Protein AF-A0A7J4E470-F1 (afdb_monomer_lite)

Foldseek 3Di:
DDADEAEADQFPVVLVVQVCCCPVVVGNYAYEHEPLSQPHAVVLCVVVPLQSFAPVHGHHPVGSPSVNLCLQVPSHQAYDHQADADAVVLSDDPDSVSHDHGFHGPQPRVQSVLQCCVVVNHPPVSVLRRHWVSVCVSVVQPLTSDDDPPHFPWDFDKDSADKDADFLCLDPDPRSDGSRGRPIGGMDGQWTAGRNRTQDHRSDGPDDPPPDDDGDPD

Radius of gyration: 17.9 Å; chains: 1; bounding box: 42×38×46 Å

pLDDT: mean 96.01, std 5.76, range [40.5, 98.81]

Sequence (218 aa):
GSAIHFCHVTTAESLNEILRAKTREGLRLSTEATPHHLFLSEEELRKLGGKALTLPPLRAKALADALWKETVKGGVDIIASDHAPHALEEKRGDSAWEISPGIPGLETTLPLLLTKVNLGEISLGKVVELLARRPSEIFNLKFKGELREGFDGDVTLISLRERHEIDSAKFHSKAKYSPFDGFTCVGKAAKTIVSGKLVMEDGEIIGKKGDGSIIGEL

Secondary structure (DSSP, 8-state):
---EEE-S---HHHHHHHHHHHHHS---EEEEE-HHHHH--HHHHHHHGGGG--SSPP--HHHHHHHHHHHHTT---EE---B----SGGG--SSTTSS---B--TTTHHHHHHHHHHTTSS-HHHHHIIIIIHHHHHTT-TT-SS--TTS---EEEEEEEEEEE--GGG-SSTT---TTTT-EEEEEEEEEEETTEEEEETTEE-SPTT----SS--

Structure (mmCIF, N/CA/C/O backbone):
data_AF-A0A7J4E470-F1
#
_entry.id   AF-A0A7J4E470-F1
#
loop_
_atom_site.group_PDB
_atom_site.id
_atom_site.type_symbol
_atom_site.label_atom_id
_atom_site.label_alt_id
_atom_site.label_comp_id
_atom_site.label_asym_id
_atom_site.label_entity_id
_atom_site.label_seq_id
_atom_site.pdbx_PDB_ins_code
_atom_site.Cartn_x
_atom_site.Cartn_y
_atom_site.Cartn_z
_atom_site.occupancy
_atom_site.B_iso_or_equiv
_atom_site.auth_seq_id
_atom_site.auth_comp_id
_atom_site.auth_asym_id
_atom_site.auth_atom_id
_atom_site.pdbx_PDB_model_num
ATOM 1 N N . GLY A 1 1 ? 5.432 19.844 21.311 1.00 74.50 1 GLY A N 1
ATOM 2 C CA . GLY A 1 1 ? 5.993 19.050 20.201 1.00 74.50 1 GLY A CA 1
ATOM 3 C C . GLY A 1 1 ? 4.869 18.512 19.347 1.00 74.50 1 GLY A C 1
ATOM 4 O O . GLY A 1 1 ? 3.937 17.943 19.907 1.00 74.50 1 GLY A O 1
ATOM 5 N N . SER A 1 2 ? 4.911 18.733 18.036 1.00 87.56 2 SER A N 1
ATOM 6 C CA . SER A 1 2 ? 3.901 18.244 17.082 1.00 87.56 2 SER A CA 1
ATOM 7 C C . SER A 1 2 ? 4.091 16.756 16.781 1.00 87.56 2 SER A C 1
ATOM 9 O O . SER A 1 2 ? 5.188 16.232 16.957 1.00 87.56 2 SER A O 1
ATOM 11 N N . ALA A 1 3 ? 3.022 16.069 16.376 1.00 94.31 3 ALA A N 1
ATOM 12 C CA . ALA A 1 3 ? 3.146 14.732 15.802 1.00 94.31 3 ALA A CA 1
ATOM 13 C C . ALA A 1 3 ? 3.652 14.843 14.356 1.00 94.31 3 ALA A C 1
ATOM 15 O O . ALA A 1 3 ? 3.286 15.790 13.659 1.00 94.31 3 ALA A O 1
ATOM 16 N N . ILE A 1 4 ? 4.493 13.902 13.928 1.00 97.06 4 ILE A N 1
ATOM 17 C CA . ILE A 1 4 ? 5.040 13.847 12.567 1.00 97.06 4 ILE A CA 1
ATOM 18 C C . ILE A 1 4 ? 4.704 12.484 11.966 1.00 97.06 4 ILE A C 1
ATOM 20 O O . ILE A 1 4 ? 4.889 11.444 12.604 1.00 97.06 4 ILE A O 1
ATOM 24 N N . HIS A 1 5 ? 4.215 12.501 10.731 1.00 98.00 5 HIS A N 1
ATOM 25 C CA . HIS A 1 5 ? 4.013 11.314 9.916 1.00 98.00 5 HIS A CA 1
ATOM 26 C C . HIS A 1 5 ? 4.992 11.351 8.741 1.00 98.00 5 HIS A C 1
ATOM 28 O O . HIS A 1 5 ? 5.015 12.325 7.991 1.00 98.00 5 HIS A O 1
ATOM 34 N N . PHE A 1 6 ? 5.826 10.322 8.609 1.00 98.12 6 PHE A N 1
ATOM 35 C CA . PHE A 1 6 ? 6.752 10.178 7.491 1.00 98.12 6 PHE A CA 1
ATOM 36 C C . PHE A 1 6 ? 6.088 9.368 6.383 1.00 98.12 6 PHE A C 1
ATOM 38 O O . PHE A 1 6 ? 5.939 8.150 6.511 1.00 98.12 6 PHE A O 1
ATOM 45 N N . CYS A 1 7 ? 5.717 10.058 5.306 1.00 98.00 7 CYS A N 1
ATOM 46 C CA . CYS A 1 7 ? 5.129 9.437 4.128 1.00 98.00 7 CYS A CA 1
ATOM 47 C C . CYS A 1 7 ? 6.141 8.535 3.404 1.00 98.00 7 CYS A C 1
ATOM 49 O O . CYS A 1 7 ? 7.343 8.829 3.399 1.00 98.00 7 CYS A O 1
ATOM 51 N N . HIS A 1 8 ? 5.634 7.473 2.769 1.00 96.81 8 HIS A N 1
ATOM 52 C CA . HIS A 1 8 ? 6.324 6.630 1.780 1.00 96.81 8 HIS A CA 1
ATOM 53 C C . HIS A 1 8 ? 7.825 6.386 2.066 1.00 96.81 8 HIS A C 1
ATOM 55 O O . HIS A 1 8 ? 8.704 6.699 1.257 1.00 96.81 8 HIS A O 1
ATOM 61 N N . VAL A 1 9 ? 8.135 5.829 3.241 1.00 98.19 9 VAL A N 1
ATOM 62 C CA . VAL A 1 9 ? 9.493 5.415 3.624 1.00 98.19 9 VAL A CA 1
ATOM 63 C C . VAL A 1 9 ? 9.969 4.307 2.681 1.00 98.19 9 VAL A C 1
ATOM 65 O O . VAL A 1 9 ? 9.239 3.358 2.405 1.00 98.19 9 VAL A O 1
ATOM 68 N N . THR A 1 10 ? 11.204 4.426 2.180 1.00 98.00 10 THR A N 1
ATOM 69 C CA . THR A 1 10 ? 11.724 3.550 1.107 1.00 98.00 10 THR A CA 1
ATOM 70 C C . THR A 1 10 ? 12.881 2.651 1.516 1.00 98.00 10 THR A C 1
ATOM 72 O O . THR A 1 10 ? 13.287 1.800 0.730 1.00 98.00 10 THR A O 1
ATOM 75 N N . THR A 1 11 ? 13.429 2.815 2.724 1.00 97.88 11 THR A N 1
ATOM 76 C CA . THR A 1 11 ? 14.571 2.018 3.195 1.00 97.88 11 THR A CA 1
ATOM 77 C C . THR A 1 11 ? 14.424 1.627 4.661 1.00 97.88 11 THR A C 1
ATOM 79 O O . THR A 1 11 ? 13.849 2.370 5.459 1.00 97.88 11 THR A O 1
ATOM 82 N N . ALA A 1 12 ? 14.974 0.471 5.035 1.00 97.12 12 ALA A N 1
ATOM 83 C CA . ALA A 1 12 ? 14.995 0.028 6.428 1.00 97.12 12 ALA A CA 1
ATOM 84 C C . ALA A 1 12 ? 15.865 0.945 7.306 1.00 97.12 12 ALA A C 1
ATOM 86 O O . ALA A 1 12 ? 15.561 1.148 8.474 1.00 97.12 12 ALA A O 1
ATOM 87 N N . GLU A 1 13 ? 16.921 1.542 6.753 1.00 97.25 13 GLU A N 1
ATOM 88 C CA . GLU A 1 13 ? 17.802 2.465 7.471 1.00 97.25 13 GLU A CA 1
ATOM 89 C C . GLU A 1 13 ? 17.055 3.726 7.922 1.00 97.25 13 GLU A C 1
ATOM 91 O O . GLU A 1 13 ? 17.122 4.093 9.093 1.00 97.25 13 GLU A O 1
ATOM 96 N N . SER A 1 14 ? 16.295 4.360 7.019 1.00 97.06 14 SER A N 1
ATOM 97 C CA . SER A 1 14 ? 15.496 5.546 7.365 1.00 97.06 14 SER A CA 1
ATOM 98 C C . SER A 1 14 ? 14.388 5.207 8.360 1.00 97.06 14 SER A C 1
ATOM 100 O O . SER A 1 14 ? 14.187 5.940 9.327 1.00 97.06 14 SER A O 1
ATOM 102 N N .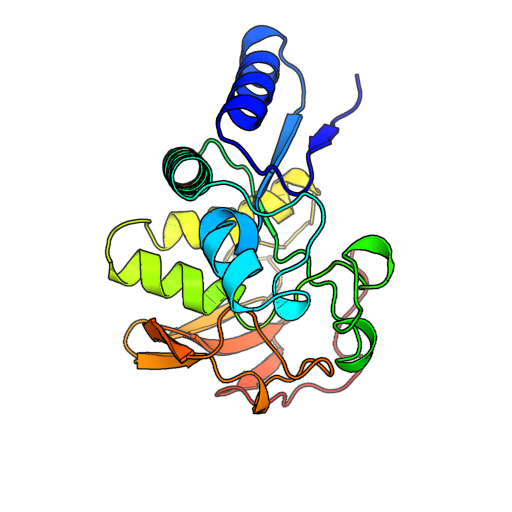 LEU A 1 15 ? 13.732 4.055 8.185 1.00 98.00 15 LEU A N 1
ATOM 103 C CA . LEU A 1 15 ? 12.766 3.533 9.147 1.00 98.00 15 LEU A CA 1
ATOM 104 C C . LEU A 1 15 ? 13.386 3.350 10.542 1.00 98.00 15 LEU A C 1
ATOM 106 O O . LEU A 1 15 ? 12.808 3.786 11.536 1.00 98.00 15 LEU A O 1
ATOM 110 N N . ASN A 1 16 ? 14.572 2.748 10.625 1.00 97.06 16 ASN A N 1
ATOM 111 C CA . ASN A 1 16 ? 15.252 2.480 11.890 1.00 97.06 16 ASN A CA 1
ATOM 112 C C . ASN A 1 16 ? 15.639 3.760 12.636 1.00 97.06 16 ASN A C 1
ATOM 114 O O . ASN A 1 16 ? 15.512 3.803 13.861 1.00 97.06 16 ASN A O 1
ATOM 118 N N . GLU A 1 17 ? 16.050 4.817 11.933 1.00 97.25 17 GLU A N 1
ATOM 119 C CA . GLU A 1 17 ? 16.303 6.114 12.572 1.00 97.25 17 GLU A CA 1
ATOM 120 C C . GLU A 1 17 ? 15.011 6.750 13.105 1.00 97.25 17 GLU A C 1
ATOM 122 O O . GLU A 1 17 ? 14.994 7.253 14.231 1.00 97.25 17 GLU A O 1
ATOM 127 N N . ILE A 1 18 ? 13.897 6.648 12.369 1.00 97.19 18 ILE A N 1
ATOM 128 C CA . ILE A 1 18 ? 12.587 7.121 12.847 1.00 97.19 18 ILE A CA 1
ATOM 129 C C . ILE A 1 18 ? 12.159 6.349 14.103 1.00 97.19 18 ILE A C 1
ATOM 131 O O . ILE A 1 18 ? 11.741 6.952 15.094 1.00 97.19 18 ILE A O 1
ATOM 135 N N . LEU A 1 19 ? 12.296 5.021 14.100 1.00 96.31 19 LEU A N 1
ATOM 136 C CA . LEU A 1 19 ? 11.975 4.173 15.251 1.00 96.31 19 LEU A CA 1
ATOM 137 C C . LEU A 1 19 ? 12.865 4.490 16.456 1.00 96.31 19 LEU A C 1
ATOM 139 O O . LEU A 1 19 ? 12.375 4.607 17.580 1.00 96.31 19 LEU A O 1
ATOM 143 N N . ARG A 1 20 ? 14.165 4.692 16.231 1.00 95.88 20 ARG A N 1
ATOM 144 C CA . ARG A 1 20 ? 15.108 5.095 17.275 1.00 95.88 20 ARG A CA 1
ATOM 145 C C . ARG A 1 20 ? 14.693 6.418 17.914 1.00 95.88 20 ARG A C 1
ATOM 147 O O . ARG A 1 20 ? 14.657 6.486 19.142 1.00 95.88 20 ARG A O 1
ATOM 154 N N . ALA A 1 21 ? 14.370 7.433 17.114 1.00 94.88 21 ALA A N 1
ATOM 155 C CA . ALA A 1 21 ? 13.921 8.732 17.611 1.00 94.88 21 ALA A CA 1
ATOM 156 C C . ALA A 1 21 ? 12.587 8.611 18.376 1.00 94.88 21 ALA A C 1
ATOM 158 O O . ALA A 1 21 ? 12.445 9.138 19.480 1.00 94.88 21 ALA A O 1
ATOM 159 N N .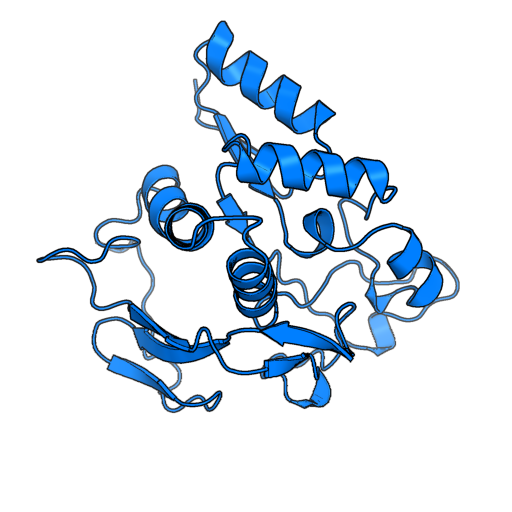 LYS A 1 22 ? 11.635 7.822 17.858 1.00 93.94 22 LYS A N 1
ATOM 160 C CA . LYS A 1 22 ? 10.352 7.519 18.518 1.00 93.94 22 LYS A CA 1
ATOM 161 C C . LYS A 1 22 ? 10.553 6.904 19.907 1.00 93.94 22 LYS A C 1
ATOM 163 O O . LYS A 1 22 ? 9.941 7.354 20.871 1.00 93.94 22 LYS A O 1
ATOM 168 N N . THR A 1 23 ? 11.426 5.902 20.027 1.00 92.62 23 THR A N 1
ATOM 169 C CA . THR A 1 23 ? 11.634 5.167 21.286 1.00 92.62 23 THR A CA 1
ATOM 170 C C . THR A 1 23 ? 12.550 5.894 22.269 1.00 92.62 23 THR A C 1
ATOM 172 O O . THR A 1 23 ? 12.275 5.879 23.465 1.00 92.62 23 THR A O 1
ATOM 175 N N . ARG A 1 24 ? 13.648 6.510 21.810 1.00 91.94 24 ARG A N 1
ATOM 176 C CA . ARG A 1 24 ? 14.657 7.106 22.707 1.00 91.94 24 ARG A CA 1
ATOM 177 C C . ARG A 1 24 ? 14.337 8.533 23.122 1.00 91.94 24 ARG A C 1
ATOM 179 O O . ARG A 1 24 ? 14.659 8.913 24.241 1.00 91.94 24 ARG A O 1
ATOM 186 N N . GLU A 1 25 ? 13.733 9.313 22.234 1.00 89.56 25 GLU A N 1
ATOM 187 C CA . GLU A 1 25 ? 13.448 10.732 22.475 1.00 89.56 25 GLU A CA 1
ATOM 188 C C . GLU A 1 25 ? 11.976 10.965 22.852 1.00 89.56 25 GLU A C 1
ATOM 190 O O . GLU A 1 25 ? 11.582 12.086 23.165 1.00 89.56 25 GLU A O 1
ATOM 195 N N . GLY A 1 26 ? 11.147 9.911 22.835 1.00 88.06 26 GLY A N 1
ATOM 196 C CA . GLY A 1 26 ? 9.719 9.994 23.157 1.00 88.06 26 GLY A CA 1
ATOM 197 C C . GLY A 1 26 ? 8.917 10.817 22.145 1.00 88.06 26 GLY A C 1
ATOM 198 O O . GLY A 1 26 ? 7.853 11.348 22.476 1.00 88.06 26 GLY A O 1
ATOM 199 N N . LEU A 1 27 ? 9.429 10.967 20.919 1.00 91.56 27 LEU A N 1
ATOM 200 C CA . LEU A 1 27 ? 8.779 11.751 19.874 1.00 91.56 27 LEU A CA 1
ATOM 201 C C . LEU A 1 27 ? 7.538 11.032 19.331 1.00 91.56 27 LEU A C 1
ATOM 203 O O . LEU A 1 27 ? 7.517 9.817 19.130 1.00 91.56 27 LEU A O 1
ATOM 207 N N . ARG A 1 28 ? 6.497 11.811 19.025 1.00 94.31 28 ARG A N 1
ATOM 208 C CA . ARG A 1 28 ? 5.251 11.316 18.424 1.00 94.31 28 ARG A CA 1
ATOM 209 C C . ARG A 1 28 ? 5.425 11.138 16.917 1.00 94.31 28 ARG A C 1
ATOM 211 O O . ARG A 1 28 ? 5.026 12.006 16.143 1.00 94.31 28 ARG A O 1
ATOM 218 N N . LEU A 1 29 ? 6.058 10.036 16.525 1.00 97.25 29 LEU A N 1
ATOM 219 C CA . LEU A 1 29 ? 6.364 9.722 15.129 1.00 97.25 29 LEU A CA 1
ATOM 220 C C . LEU A 1 29 ? 5.533 8.538 14.628 1.00 97.25 29 LEU A C 1
ATOM 222 O O . LEU A 1 29 ? 5.328 7.549 15.340 1.00 97.25 29 LEU A O 1
ATOM 226 N N . SER A 1 30 ? 5.095 8.632 13.380 1.00 98.12 30 SER A N 1
ATOM 227 C CA . SER A 1 30 ? 4.497 7.530 12.630 1.00 98.12 30 SER A CA 1
ATOM 228 C C . SER A 1 30 ? 5.057 7.480 11.212 1.00 98.12 30 SER A C 1
ATOM 230 O O . SER A 1 30 ? 5.665 8.445 10.750 1.00 98.12 30 SER A O 1
ATOM 232 N N . THR A 1 31 ? 4.881 6.352 10.540 1.00 98.25 31 THR A N 1
ATOM 233 C CA . THR A 1 31 ? 5.433 6.080 9.210 1.00 98.25 31 THR A CA 1
ATOM 234 C C . THR A 1 31 ? 4.403 5.439 8.288 1.00 98.25 31 THR A C 1
ATOM 236 O O . THR A 1 31 ? 3.421 4.838 8.721 1.00 98.25 31 THR A O 1
ATOM 239 N N . GLU A 1 32 ? 4.641 5.503 6.995 1.00 98.50 32 GLU A N 1
ATOM 240 C CA . GLU A 1 32 ? 3.995 4.598 6.056 1.00 98.50 32 GLU A CA 1
ATOM 241 C C . GLU A 1 32 ? 5.008 4.111 5.023 1.00 98.50 32 GLU A C 1
ATOM 243 O O . GLU A 1 32 ? 6.020 4.763 4.764 1.00 98.50 32 GLU A O 1
ATOM 248 N N . ALA A 1 33 ? 4.731 2.956 4.433 1.00 98.69 33 ALA A N 1
ATOM 249 C CA . ALA A 1 33 ? 5.412 2.463 3.243 1.00 98.69 33 ALA A CA 1
ATOM 250 C C . ALA A 1 33 ? 4.370 2.155 2.164 1.00 98.69 33 ALA A C 1
ATOM 252 O O . ALA A 1 33 ? 3.182 2.007 2.456 1.00 98.69 33 ALA A O 1
ATOM 253 N N . THR A 1 34 ? 4.808 2.035 0.914 1.00 98.81 34 THR A N 1
ATOM 254 C CA . THR A 1 34 ? 3.904 1.763 -0.209 1.00 98.81 34 THR A CA 1
ATOM 255 C C . THR A 1 34 ? 4.145 0.372 -0.788 1.00 98.81 34 THR A C 1
ATOM 257 O O . THR A 1 34 ? 5.275 -0.127 -0.743 1.00 98.81 34 THR A O 1
ATOM 260 N N . PRO A 1 35 ? 3.133 -0.276 -1.394 1.00 98.56 35 PRO A N 1
ATOM 261 C CA . PRO A 1 35 ? 3.331 -1.566 -2.048 1.00 98.56 35 PRO A CA 1
ATOM 262 C C . PRO A 1 35 ? 4.422 -1.528 -3.123 1.00 98.56 35 PRO A C 1
ATOM 264 O O . PRO A 1 35 ? 5.207 -2.460 -3.238 1.00 98.56 35 PRO A O 1
ATOM 267 N N . HIS A 1 36 ? 4.549 -0.442 -3.886 1.00 98.62 36 HIS A N 1
ATOM 268 C CA . HIS A 1 36 ? 5.606 -0.361 -4.892 1.00 98.62 36 HIS A CA 1
ATOM 269 C C . HIS A 1 36 ? 7.015 -0.316 -4.273 1.00 98.62 36 HIS A C 1
ATOM 271 O O . HIS A 1 36 ? 7.914 -0.930 -4.833 1.00 98.62 36 HIS A O 1
ATOM 277 N N . HIS A 1 37 ? 7.216 0.281 -3.093 1.00 98.69 37 HIS A N 1
ATOM 278 C CA . HIS A 1 37 ? 8.511 0.223 -2.394 1.00 98.69 37 HIS A CA 1
ATOM 279 C C . HIS A 1 37 ? 8.775 -1.106 -1.673 1.00 98.69 37 HIS A C 1
ATOM 281 O O . HIS A 1 37 ? 9.928 -1.438 -1.406 1.00 98.69 37 HIS A O 1
ATOM 287 N N . LEU A 1 38 ? 7.723 -1.859 -1.345 1.00 98.62 38 LEU A N 1
ATOM 288 C CA . LEU A 1 38 ? 7.824 -3.145 -0.648 1.00 98.62 38 LEU A CA 1
ATOM 289 C C . LEU A 1 38 ? 7.972 -4.341 -1.603 1.00 98.62 38 LEU A C 1
ATOM 291 O O . LEU A 1 38 ? 8.534 -5.361 -1.214 1.00 98.62 38 LEU A O 1
ATOM 295 N N . PHE A 1 39 ? 7.448 -4.238 -2.828 1.00 98.44 39 PHE A N 1
ATOM 296 C CA . PHE A 1 39 ? 7.350 -5.362 -3.768 1.00 98.44 39 PHE A CA 1
ATOM 297 C C . PHE A 1 39 ? 8.153 -5.169 -5.060 1.00 98.44 39 PHE A C 1
ATOM 299 O O . PHE A 1 39 ? 8.473 -6.165 -5.707 1.00 98.44 39 PHE A O 1
ATOM 306 N N . LEU A 1 40 ? 8.464 -3.929 -5.451 1.00 98.50 40 LEU A N 1
ATOM 307 C CA . LEU A 1 40 ? 9.237 -3.632 -6.660 1.00 98.50 40 LEU A CA 1
ATOM 308 C C . LEU A 1 40 ? 10.638 -3.143 -6.304 1.00 98.50 40 LEU A C 1
ATOM 310 O O . LEU A 1 40 ? 10.922 -2.728 -5.180 1.00 98.50 40 LEU A O 1
ATOM 314 N N . SER A 1 41 ? 11.516 -3.164 -7.299 1.00 98.50 41 SER A N 1
ATOM 315 C CA . SER A 1 41 ? 12.883 -2.683 -7.179 1.00 98.50 41 SER A CA 1
ATOM 316 C C . SER A 1 41 ? 13.309 -1.875 -8.404 1.00 98.50 41 SER A C 1
ATOM 318 O O . SER A 1 41 ? 12.579 -1.737 -9.387 1.00 98.50 41 SER A O 1
ATOM 320 N N . GLU A 1 42 ? 14.538 -1.369 -8.383 1.00 97.94 42 GLU A N 1
ATOM 321 C CA . GLU A 1 42 ? 15.174 -0.764 -9.558 1.00 97.94 42 GLU A CA 1
ATOM 322 C C . GLU A 1 42 ? 15.200 -1.690 -10.787 1.00 97.94 42 GLU A C 1
ATOM 324 O O . GLU A 1 42 ? 15.347 -1.212 -11.911 1.00 97.94 42 GLU A O 1
ATOM 329 N N . GLU A 1 43 ? 15.071 -3.010 -10.615 1.00 98.06 43 GLU A N 1
ATOM 330 C CA . GLU A 1 43 ? 14.933 -3.919 -11.753 1.00 98.06 43 GLU A CA 1
ATOM 331 C C . GLU A 1 43 ? 13.671 -3.633 -12.562 1.00 98.06 43 GLU A C 1
ATOM 333 O O . GLU A 1 43 ? 13.728 -3.599 -13.790 1.00 98.06 43 GLU A O 1
ATOM 338 N N . GLU A 1 44 ? 12.547 -3.386 -11.895 1.00 97.94 44 GLU A N 1
ATOM 339 C CA . GLU A 1 44 ? 11.276 -3.085 -12.549 1.00 97.94 44 GLU A CA 1
ATOM 340 C C . GLU A 1 44 ? 11.323 -1.698 -13.184 1.00 97.94 44 GLU A C 1
ATOM 342 O O . GLU A 1 44 ? 10.833 -1.527 -14.297 1.00 97.94 44 GLU A O 1
ATOM 347 N N . LEU A 1 45 ? 12.015 -0.741 -12.556 1.00 96.81 45 LEU A N 1
ATOM 348 C CA . LEU A 1 45 ? 12.316 0.549 -13.180 1.00 96.81 45 LEU A CA 1
ATOM 349 C C . LEU A 1 45 ? 13.109 0.381 -14.485 1.00 96.81 45 LEU A C 1
ATOM 351 O O . LEU A 1 45 ? 12.753 0.980 -15.497 1.00 96.81 45 LEU A O 1
ATOM 355 N N . ARG A 1 46 ? 14.144 -0.471 -14.500 1.00 96.75 46 ARG A N 1
ATOM 356 C CA . ARG A 1 46 ? 14.933 -0.753 -15.714 1.00 96.75 46 ARG A CA 1
ATOM 357 C C . ARG A 1 46 ? 14.120 -1.462 -16.798 1.00 96.75 46 ARG A C 1
ATOM 359 O O . ARG A 1 46 ? 14.298 -1.162 -17.973 1.00 96.75 46 ARG A O 1
ATOM 366 N N . LYS A 1 47 ? 13.250 -2.403 -16.418 1.00 96.88 47 LYS A N 1
ATOM 367 C CA . LYS A 1 47 ? 12.437 -3.200 -17.356 1.00 96.88 47 LYS A CA 1
ATOM 368 C C . LYS A 1 47 ? 11.268 -2.402 -17.939 1.00 96.88 47 LYS A C 1
ATOM 370 O O . LYS A 1 47 ? 10.956 -2.553 -19.115 1.00 96.88 47 LYS A O 1
ATOM 375 N N . LEU A 1 48 ? 10.598 -1.594 -17.117 1.00 96.56 48 LEU A N 1
ATOM 376 C CA . LEU A 1 48 ? 9.310 -0.968 -17.446 1.00 96.56 48 LEU A CA 1
ATOM 377 C C . LEU A 1 48 ? 9.412 0.541 -17.706 1.00 96.56 48 LEU A C 1
ATOM 379 O O . LEU A 1 48 ? 8.430 1.156 -18.134 1.00 96.56 48 LEU A O 1
ATOM 383 N N . GLY A 1 49 ? 10.577 1.142 -17.451 1.00 96.25 49 GLY A N 1
ATOM 384 C CA . GLY A 1 49 ? 10.830 2.563 -17.656 1.00 96.25 49 GLY A CA 1
ATOM 385 C C . GLY A 1 49 ? 9.850 3.428 -16.871 1.00 96.25 49 GLY A C 1
ATOM 386 O O . GLY A 1 49 ? 9.593 3.197 -15.686 1.00 96.25 49 GLY A O 1
ATOM 387 N N . GLY A 1 50 ? 9.255 4.412 -17.549 1.00 96.88 50 GLY A N 1
ATOM 388 C CA . GLY A 1 50 ? 8.372 5.386 -16.916 1.00 96.88 50 GLY A CA 1
ATOM 389 C C . GLY A 1 50 ? 7.227 4.765 -16.119 1.00 96.88 50 GLY A C 1
ATOM 390 O O . GLY A 1 50 ? 6.912 5.273 -15.048 1.00 96.88 50 GLY A O 1
ATOM 391 N N . LYS A 1 51 ? 6.667 3.619 -16.534 1.00 97.06 51 LYS A N 1
ATOM 392 C CA . LYS A 1 51 ? 5.569 2.939 -15.811 1.00 97.06 51 LYS A CA 1
ATOM 393 C C . LYS A 1 51 ? 5.903 2.560 -14.360 1.00 97.06 51 LYS A C 1
ATOM 395 O O . LYS A 1 51 ? 4.981 2.403 -13.565 1.00 97.06 51 LYS A O 1
ATOM 400 N N . ALA A 1 52 ? 7.184 2.426 -14.023 1.00 97.75 52 ALA A N 1
ATOM 401 C CA . ALA A 1 52 ? 7.672 2.157 -12.670 1.00 97.75 52 ALA A CA 1
ATOM 402 C C . ALA A 1 52 ? 8.404 3.363 -12.039 1.00 97.75 52 ALA A C 1
ATOM 404 O O . ALA A 1 52 ? 8.882 3.270 -10.910 1.00 97.75 52 ALA A O 1
ATOM 405 N N . LEU A 1 53 ? 8.488 4.502 -12.740 1.00 97.94 53 LEU A N 1
ATOM 406 C CA . LEU A 1 53 ? 9.063 5.737 -12.209 1.00 97.94 53 LEU A CA 1
ATOM 407 C C . LEU A 1 53 ? 8.127 6.348 -11.160 1.00 97.94 53 LEU A C 1
ATOM 409 O O . LEU A 1 53 ? 6.977 6.681 -11.464 1.00 97.94 53 LEU A O 1
ATOM 413 N N . THR A 1 54 ? 8.645 6.525 -9.947 1.00 97.81 54 THR A N 1
ATOM 414 C CA . THR A 1 54 ? 7.950 7.105 -8.791 1.00 97.81 54 THR A CA 1
ATOM 415 C C . THR A 1 54 ? 8.926 7.892 -7.911 1.00 97.81 54 THR A C 1
ATOM 417 O O . THR A 1 54 ? 10.144 7.741 -8.052 1.00 97.81 54 THR A O 1
ATOM 420 N N . LEU A 1 55 ? 8.395 8.759 -7.047 1.00 96.56 55 LEU A N 1
ATOM 421 C CA . LEU A 1 55 ? 9.151 9.538 -6.068 1.00 96.56 55 LEU A CA 1
ATOM 422 C C . LEU A 1 55 ? 8.536 9.337 -4.671 1.00 96.56 55 LEU A C 1
ATOM 424 O O . LEU A 1 55 ? 7.357 9.629 -4.514 1.00 96.56 55 LEU A O 1
ATOM 428 N N . PRO A 1 56 ? 9.312 8.904 -3.657 1.00 97.44 56 PRO A N 1
ATOM 429 C CA . PRO A 1 56 ? 10.743 8.590 -3.720 1.00 97.44 56 PRO A CA 1
ATOM 430 C C . PRO A 1 56 ? 11.037 7.376 -4.630 1.00 97.44 56 PRO A C 1
ATOM 432 O O . PRO A 1 56 ? 10.116 6.658 -4.990 1.00 97.44 56 PRO A O 1
ATOM 435 N N . PRO A 1 57 ? 12.282 7.169 -5.096 1.00 97.50 57 PRO A N 1
ATOM 436 C CA . PRO A 1 57 ? 12.551 6.170 -6.127 1.00 97.50 57 PRO A CA 1
ATOM 437 C C . PRO A 1 57 ? 12.525 4.739 -5.582 1.00 97.50 57 PRO A C 1
ATOM 439 O O . PRO A 1 57 ? 12.899 4.487 -4.430 1.00 97.50 57 PRO A O 1
ATOM 442 N N . LEU A 1 58 ? 12.193 3.790 -6.466 1.00 98.44 58 LEU A N 1
ATOM 443 C CA . LEU A 1 58 ? 12.419 2.366 -6.220 1.00 98.44 58 LEU A CA 1
ATOM 444 C C . LEU A 1 58 ? 13.897 2.122 -5.897 1.00 98.44 58 LEU A C 1
ATOM 446 O O . LEU A 1 58 ? 14.786 2.747 -6.476 1.00 98.44 58 LEU A O 1
ATOM 450 N N . ARG A 1 59 ? 14.148 1.218 -4.952 1.00 98.31 59 ARG A N 1
ATOM 451 C CA . ARG A 1 59 ? 15.488 0.913 -4.441 1.00 98.31 59 ARG A CA 1
ATOM 452 C C . ARG A 1 59 ? 15.993 -0.419 -4.975 1.00 98.31 59 ARG A C 1
ATOM 454 O O . ARG A 1 59 ? 15.232 -1.215 -5.528 1.00 98.31 59 ARG A O 1
ATOM 461 N N . ALA A 1 60 ? 17.280 -0.689 -4.785 1.00 98.50 60 ALA A N 1
ATOM 462 C CA . ALA A 1 60 ? 17.835 -2.020 -4.991 1.00 98.50 60 ALA A CA 1
ATOM 463 C C . ALA A 1 60 ? 17.008 -3.080 -4.241 1.00 98.50 60 ALA A C 1
ATOM 465 O O . ALA A 1 60 ? 16.572 -2.857 -3.109 1.00 98.50 60 ALA A O 1
ATOM 466 N N . LYS A 1 61 ? 16.835 -4.259 -4.848 1.00 98.38 61 LYS A N 1
ATOM 467 C CA . LYS A 1 61 ? 15.986 -5.333 -4.312 1.00 98.38 61 LYS A CA 1
ATOM 468 C C . LYS A 1 61 ? 16.294 -5.691 -2.852 1.00 98.38 61 LYS A C 1
ATOM 470 O O . LYS A 1 61 ? 15.374 -5.878 -2.065 1.00 98.38 61 LYS A O 1
ATOM 475 N N . ALA A 1 62 ? 17.570 -5.715 -2.467 1.00 98.44 62 ALA A N 1
ATOM 476 C CA . ALA A 1 62 ? 17.972 -6.006 -1.090 1.00 98.44 62 ALA A CA 1
ATOM 477 C C . ALA A 1 62 ? 17.408 -4.999 -0.067 1.00 98.44 62 ALA A C 1
ATOM 479 O O . ALA A 1 62 ? 17.080 -5.387 1.053 1.00 98.44 62 ALA A O 1
ATOM 480 N N . LEU A 1 63 ? 17.266 -3.725 -0.451 1.00 98.31 63 LEU A N 1
ATOM 481 C CA . LEU A 1 63 ? 16.699 -2.678 0.403 1.00 98.31 63 LEU A CA 1
ATOM 482 C C . LEU A 1 63 ? 15.173 -2.786 0.494 1.00 98.31 63 LEU A C 1
ATOM 484 O O . LEU A 1 63 ? 14.630 -2.644 1.588 1.00 98.31 63 LEU A O 1
ATOM 488 N N . ALA A 1 64 ? 14.493 -3.097 -0.615 1.00 98.25 64 ALA A N 1
ATOM 489 C CA . ALA A 1 64 ? 13.056 -3.384 -0.610 1.00 98.25 64 ALA A CA 1
ATOM 490 C C . ALA A 1 64 ? 12.737 -4.609 0.271 1.00 98.25 64 ALA A C 1
ATOM 492 O O . ALA A 1 64 ? 11.872 -4.546 1.145 1.00 98.25 64 ALA A O 1
ATOM 493 N N . ASP A 1 65 ? 13.516 -5.689 0.135 1.00 98.56 65 ASP A N 1
ATOM 494 C CA . ASP A 1 65 ? 13.383 -6.897 0.957 1.00 98.56 65 ASP A CA 1
ATOM 495 C C . ASP A 1 65 ? 13.651 -6.610 2.449 1.00 98.56 65 ASP A C 1
ATOM 497 O O . ASP A 1 65 ? 12.997 -7.182 3.326 1.00 98.56 65 ASP A O 1
ATOM 501 N N . ALA A 1 66 ? 14.606 -5.726 2.766 1.00 98.62 66 ALA A N 1
ATOM 502 C CA . ALA A 1 66 ? 14.868 -5.292 4.139 1.00 98.62 66 ALA A CA 1
ATOM 503 C C . ALA A 1 66 ? 13.701 -4.471 4.709 1.00 98.62 66 ALA A C 1
ATOM 505 O O . ALA A 1 66 ? 13.260 -4.735 5.829 1.00 98.62 66 ALA A O 1
ATOM 506 N N . LEU A 1 67 ? 13.155 -3.529 3.933 1.00 98.69 67 LEU A N 1
ATOM 507 C CA . LEU A 1 67 ? 11.987 -2.744 4.329 1.00 98.69 67 LEU A CA 1
ATOM 508 C C . LEU A 1 67 ? 10.759 -3.639 4.556 1.00 98.69 67 LEU A C 1
ATOM 510 O O . LEU A 1 67 ? 10.053 -3.468 5.550 1.00 98.69 67 LEU A O 1
ATOM 514 N N . TRP A 1 68 ? 10.529 -4.635 3.693 1.00 98.75 68 TRP A N 1
ATOM 515 C CA . TRP A 1 68 ? 9.464 -5.625 3.877 1.00 98.75 68 TRP A CA 1
ATOM 516 C C . TRP A 1 68 ? 9.619 -6.397 5.190 1.00 98.75 68 TRP A C 1
ATOM 518 O O . TRP A 1 68 ? 8.666 -6.500 5.964 1.00 98.75 68 TRP A O 1
ATOM 528 N N . LYS A 1 69 ? 10.831 -6.872 5.504 1.00 98.56 69 LYS A N 1
ATOM 529 C CA . LYS A 1 69 ? 11.106 -7.565 6.774 1.00 98.56 69 LYS A CA 1
ATOM 530 C C . LYS A 1 69 ? 10.792 -6.689 7.986 1.00 98.56 69 LYS A C 1
ATOM 532 O O . LYS A 1 69 ? 10.151 -7.165 8.921 1.00 98.56 69 LYS A O 1
ATOM 537 N N . GLU A 1 70 ? 11.209 -5.425 7.979 1.00 98.38 70 GLU A N 1
ATOM 538 C CA . GLU A 1 70 ? 10.906 -4.500 9.078 1.00 98.38 70 GLU A CA 1
ATOM 539 C C . GLU A 1 70 ? 9.412 -4.144 9.148 1.00 98.38 70 GLU A C 1
ATOM 541 O O . GLU A 1 70 ? 8.855 -4.015 10.238 1.00 98.38 70 GLU A O 1
ATOM 546 N N . THR A 1 71 ? 8.719 -4.091 8.009 1.00 98.50 71 THR A N 1
ATOM 547 C CA . THR A 1 71 ? 7.256 -3.924 7.953 1.00 98.50 71 THR A CA 1
ATOM 548 C C . THR A 1 71 ? 6.545 -5.082 8.656 1.00 98.50 71 THR A C 1
ATOM 550 O O . THR A 1 71 ? 5.711 -4.857 9.536 1.00 98.50 71 THR A O 1
ATOM 553 N N . VAL A 1 72 ? 6.915 -6.327 8.334 1.00 98.31 72 VAL A N 1
ATOM 554 C CA . VAL A 1 72 ? 6.340 -7.536 8.951 1.00 98.31 72 VAL A CA 1
ATOM 555 C C . VAL A 1 72 ? 6.607 -7.577 10.459 1.00 98.31 72 VAL A C 1
ATOM 557 O O . VAL A 1 72 ? 5.715 -7.935 11.228 1.00 98.31 72 VAL A O 1
ATOM 560 N N . LYS A 1 73 ? 7.791 -7.136 10.906 1.00 97.50 73 LYS A N 1
ATOM 561 C CA . LYS A 1 73 ? 8.140 -7.005 12.335 1.00 97.50 73 LYS A CA 1
ATOM 562 C C . LYS A 1 73 ? 7.382 -5.889 13.064 1.00 97.50 73 LYS A C 1
ATOM 564 O O . LYS A 1 73 ? 7.457 -5.803 14.286 1.00 97.50 73 LYS A O 1
ATOM 569 N N . GLY A 1 74 ? 6.646 -5.047 12.339 1.00 96.69 74 GLY A N 1
ATOM 570 C CA . GLY A 1 74 ? 5.865 -3.947 12.894 1.00 96.69 74 GLY A CA 1
ATOM 571 C C . GLY A 1 74 ? 6.613 -2.626 13.031 1.00 96.69 74 GLY A C 1
ATOM 572 O O . GLY A 1 74 ? 6.148 -1.759 13.765 1.00 96.69 74 GLY A O 1
ATOM 573 N N . GLY A 1 75 ? 7.732 -2.460 12.322 1.00 96.94 75 GLY A N 1
ATOM 574 C CA . GLY A 1 75 ? 8.423 -1.178 12.215 1.00 96.94 75 GLY A CA 1
ATOM 575 C C . GLY A 1 75 ? 7.621 -0.145 11.422 1.00 96.94 75 GLY A C 1
ATOM 576 O O . GLY A 1 75 ? 7.571 1.017 11.813 1.00 96.94 75 GLY A O 1
ATOM 577 N N . VAL A 1 76 ? 6.949 -0.570 10.346 1.00 98.50 76 VAL A N 1
ATOM 578 C CA . VAL A 1 76 ? 6.069 0.303 9.557 1.00 98.50 76 VAL A CA 1
ATOM 579 C C . VAL A 1 76 ? 4.693 0.400 10.199 1.00 98.50 76 VAL A C 1
ATOM 581 O O . VAL A 1 76 ? 4.077 -0.592 10.597 1.00 98.50 76 VAL A O 1
ATOM 584 N N . ASP A 1 77 ? 4.222 1.636 10.280 1.00 98.56 77 ASP A N 1
ATOM 585 C CA . ASP A 1 77 ? 2.999 2.007 10.958 1.00 98.56 77 ASP A CA 1
ATOM 586 C C . ASP A 1 77 ? 1.747 1.828 10.054 1.00 98.56 77 ASP A C 1
ATOM 588 O O . ASP A 1 77 ? 0.706 1.422 10.579 1.00 98.56 77 ASP A O 1
ATOM 592 N N . ILE A 1 78 ? 1.845 2.111 8.745 1.00 98.81 78 ILE A N 1
ATOM 593 C CA . ILE A 1 78 ? 0.760 2.089 7.737 1.00 98.81 78 ILE A CA 1
ATOM 594 C C . ILE A 1 78 ? 1.280 1.553 6.387 1.00 98.81 78 ILE A C 1
ATOM 596 O O . ILE A 1 78 ? 2.422 1.820 6.014 1.00 98.81 78 ILE A O 1
ATOM 600 N N . ILE A 1 79 ? 0.439 0.848 5.619 1.00 98.81 79 ILE A N 1
ATOM 601 C CA . ILE A 1 79 ? 0.665 0.668 4.172 1.00 98.81 79 ILE A CA 1
ATOM 602 C C . ILE A 1 79 ? -0.316 1.546 3.393 1.00 98.81 79 ILE A C 1
ATOM 604 O O . ILE A 1 79 ? -1.525 1.338 3.466 1.00 98.81 79 ILE A O 1
ATOM 608 N N . ALA A 1 80 ? 0.209 2.499 2.623 1.00 98.38 80 ALA A N 1
ATOM 609 C CA . ALA A 1 80 ? -0.573 3.414 1.794 1.00 98.38 80 ALA A CA 1
ATOM 610 C C . ALA A 1 80 ? -0.277 3.188 0.308 1.00 98.38 80 ALA A C 1
ATOM 612 O O . ALA A 1 80 ? 0.849 2.883 -0.078 1.00 98.38 80 ALA A O 1
ATOM 613 N N . SER A 1 81 ? -1.290 3.322 -0.550 1.00 98.25 81 SER A N 1
ATOM 614 C CA . SER A 1 81 ? -1.116 3.044 -1.984 1.00 98.25 81 SER A CA 1
ATOM 615 C C . SER A 1 81 ? -0.238 4.072 -2.701 1.00 98.25 81 SER A C 1
ATOM 617 O O . SER A 1 81 ? 0.383 3.715 -3.704 1.00 98.25 81 SER A O 1
ATOM 619 N N . ASP A 1 82 ? -0.229 5.316 -2.201 1.00 97.94 82 ASP A N 1
ATOM 620 C CA . ASP A 1 82 ? 0.334 6.490 -2.878 1.00 97.94 82 ASP A CA 1
ATOM 621 C C . ASP A 1 82 ? -0.084 6.525 -4.362 1.00 97.94 82 ASP A C 1
ATOM 623 O O . ASP A 1 82 ? 0.715 6.576 -5.297 1.00 97.94 82 ASP A O 1
ATOM 627 N N . HIS A 1 83 ? -1.392 6.349 -4.581 1.00 98.00 83 HIS A N 1
ATOM 628 C CA . HIS A 1 83 ? -1.974 6.272 -5.912 1.00 98.00 83 HIS A CA 1
ATOM 629 C C . HIS A 1 83 ? -1.841 7.612 -6.641 1.00 98.00 83 HIS A C 1
ATOM 631 O O . HIS A 1 83 ? -2.639 8.524 -6.433 1.00 98.00 83 HIS A O 1
ATOM 637 N N . ALA A 1 84 ? -0.872 7.678 -7.550 1.00 97.25 84 ALA A N 1
ATOM 638 C CA . ALA A 1 84 ? -0.577 8.842 -8.379 1.00 97.25 84 ALA A CA 1
ATOM 639 C C . ALA A 1 84 ? -0.620 8.453 -9.872 1.00 97.25 84 ALA A C 1
ATOM 641 O O . ALA A 1 84 ? 0.425 8.232 -10.492 1.00 97.25 84 ALA A O 1
ATOM 642 N N . PRO A 1 85 ? -1.824 8.267 -10.450 1.00 96.62 85 PRO A N 1
ATOM 643 C CA . PRO A 1 85 ? -1.980 7.913 -11.8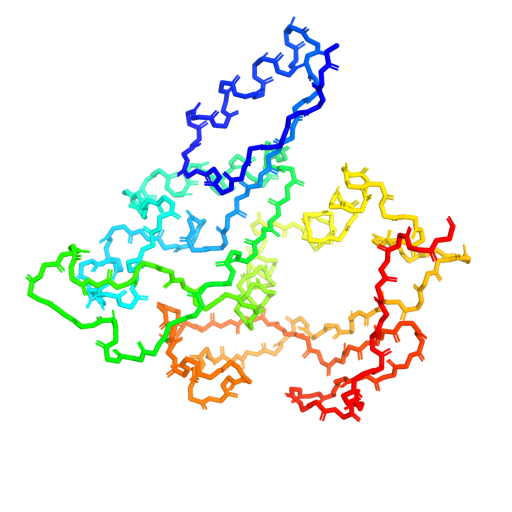52 1.00 96.62 85 PRO A CA 1
ATOM 644 C C . PRO A 1 85 ? -1.667 9.111 -12.753 1.00 96.62 85 PRO A C 1
ATOM 646 O O . PRO A 1 85 ? -2.062 10.236 -12.465 1.00 96.62 85 PRO A O 1
ATOM 649 N N . HIS A 1 86 ? -1.050 8.822 -13.893 1.00 97.19 86 HIS A N 1
ATOM 650 C CA . HIS A 1 86 ? -0.828 9.762 -14.998 1.00 97.19 86 HIS A CA 1
ATOM 651 C C . HIS A 1 86 ? -1.332 9.130 -16.291 1.00 97.19 86 HIS A C 1
ATOM 653 O O . HIS A 1 86 ? -1.551 7.914 -16.336 1.00 97.19 86 HIS A O 1
ATOM 659 N N . ALA A 1 87 ? -1.518 9.923 -17.337 1.00 96.44 87 ALA A N 1
ATOM 660 C CA . ALA A 1 87 ? -1.809 9.397 -18.659 1.00 96.44 87 ALA A CA 1
ATOM 661 C C . ALA A 1 87 ? -0.598 8.625 -19.212 1.00 96.44 87 ALA A C 1
ATOM 663 O O . ALA A 1 87 ? 0.550 8.867 -18.834 1.00 96.44 87 ALA A O 1
ATOM 664 N N . LEU A 1 88 ? -0.832 7.641 -20.086 1.00 94.56 88 LEU A N 1
ATOM 665 C CA . LEU A 1 88 ? 0.235 6.736 -20.531 1.00 94.56 88 LEU A CA 1
ATOM 666 C C . LEU A 1 88 ? 1.311 7.463 -21.355 1.00 94.56 88 LEU A C 1
ATOM 668 O O . LEU A 1 88 ? 2.476 7.071 -21.329 1.00 94.56 88 LEU A O 1
ATOM 672 N N . GLU A 1 89 ? 0.928 8.507 -22.082 1.00 95.75 89 GLU A N 1
ATOM 673 C CA . GLU A 1 89 ? 1.818 9.401 -22.818 1.00 95.75 89 GLU A CA 1
ATOM 674 C C . GLU A 1 89 ? 2.776 10.165 -21.897 1.00 95.75 89 GLU A C 1
ATOM 676 O O . GLU A 1 89 ? 3.950 10.280 -22.226 1.00 95.75 89 GLU A O 1
ATOM 681 N N . GLU A 1 90 ? 2.331 10.566 -20.703 1.00 96.69 90 GLU A N 1
ATOM 682 C CA . GLU A 1 90 ? 3.157 11.241 -19.688 1.00 96.69 90 GLU A CA 1
ATOM 683 C C . GLU A 1 90 ? 4.153 10.279 -19.022 1.00 96.69 90 GLU A C 1
ATOM 685 O O . GLU A 1 90 ? 5.057 10.686 -18.293 1.00 96.69 90 GLU A O 1
ATOM 690 N N . LYS A 1 91 ? 3.996 8.972 -19.263 1.00 96.50 91 LYS A N 1
ATOM 691 C CA . LYS A 1 91 ? 4.922 7.931 -18.807 1.00 96.50 91 LYS A CA 1
ATOM 692 C C . LYS A 1 91 ? 6.012 7.617 -19.843 1.00 96.50 91 LYS A C 1
ATOM 694 O O . LYS A 1 91 ? 6.738 6.637 -19.666 1.00 96.50 91 LYS A O 1
ATOM 699 N N . ARG A 1 92 ? 6.118 8.400 -20.923 1.00 94.38 92 ARG A N 1
ATOM 700 C CA . ARG A 1 92 ? 7.099 8.242 -22.007 1.00 94.38 92 ARG A CA 1
ATOM 701 C C . ARG A 1 92 ? 7.948 9.505 -22.126 1.00 94.38 92 ARG A C 1
ATOM 703 O O . ARG A 1 92 ? 7.424 10.604 -22.042 1.00 94.38 92 ARG A O 1
ATOM 710 N N . GLY A 1 93 ? 9.242 9.330 -22.350 1.00 91.88 93 GLY A N 1
ATOM 711 C CA . GLY A 1 93 ? 10.208 10.413 -22.515 1.00 91.88 93 GLY A CA 1
ATOM 712 C C . GLY A 1 93 ? 11.611 9.838 -22.666 1.00 91.88 93 GLY A C 1
ATOM 713 O O . GLY A 1 93 ? 11.833 8.668 -22.332 1.00 91.88 93 GLY A O 1
ATOM 714 N N . ASP A 1 94 ? 12.542 10.648 -23.160 1.00 90.69 94 ASP A N 1
ATOM 715 C CA . ASP A 1 94 ? 13.927 10.217 -23.393 1.00 90.69 94 ASP A CA 1
ATOM 716 C C . ASP A 1 94 ? 14.767 10.289 -22.107 1.00 90.69 94 ASP A C 1
ATOM 718 O O . ASP A 1 94 ? 15.827 9.668 -21.995 1.00 90.69 94 ASP A O 1
ATOM 722 N N . SER A 1 95 ? 14.276 11.012 -21.095 1.00 92.25 95 SER A N 1
ATOM 723 C CA . SER A 1 95 ? 14.887 11.099 -19.771 1.00 92.25 95 SER A CA 1
ATOM 724 C C . SER A 1 95 ? 13.851 11.040 -18.646 1.00 92.25 95 SER A C 1
ATOM 726 O O . SER A 1 95 ? 12.677 11.352 -18.830 1.00 92.25 95 SER A O 1
ATOM 728 N N . ALA A 1 96 ? 14.295 10.689 -17.435 1.00 91.19 96 ALA A N 1
ATOM 729 C CA . ALA A 1 96 ? 13.426 10.656 -16.254 1.00 91.19 96 ALA A CA 1
ATOM 730 C C . ALA A 1 96 ? 12.833 12.032 -15.887 1.00 91.19 96 ALA A C 1
ATOM 732 O O . ALA A 1 96 ? 11.843 12.084 -15.166 1.00 91.19 96 ALA A O 1
ATOM 733 N N . TRP A 1 97 ? 13.419 13.131 -16.376 1.00 93.44 97 TRP A N 1
ATOM 734 C CA . TRP A 1 97 ? 12.940 14.496 -16.137 1.00 93.44 97 TRP A CA 1
ATOM 735 C C . TRP A 1 97 ? 11.723 14.870 -16.991 1.00 93.44 97 TRP A C 1
ATOM 737 O O . TRP A 1 97 ? 11.012 15.811 -16.654 1.00 93.44 97 TRP A O 1
ATOM 747 N N . GLU A 1 98 ? 11.484 14.139 -18.080 1.00 95.50 98 GLU A N 1
ATOM 748 C CA . GLU A 1 98 ? 10.356 14.346 -18.999 1.00 95.50 98 GLU A CA 1
ATOM 749 C C . GLU A 1 98 ? 9.155 13.452 -18.666 1.00 95.50 98 GLU A C 1
ATOM 751 O O . GLU A 1 98 ? 8.086 13.599 -19.250 1.00 95.50 98 GLU A O 1
ATOM 756 N N . ILE A 1 99 ? 9.331 12.513 -17.734 1.00 97.31 99 ILE A N 1
ATOM 757 C CA . ILE A 1 99 ? 8.348 11.491 -17.384 1.00 97.31 99 ILE A CA 1
ATOM 758 C C . ILE A 1 99 ? 7.702 11.858 -16.050 1.00 97.31 99 ILE A C 1
ATOM 760 O O . ILE A 1 99 ? 8.391 12.027 -15.043 1.00 97.31 99 ILE A O 1
ATOM 764 N N . SER A 1 100 ? 6.372 11.884 -16.002 1.00 97.56 100 SER A N 1
ATOM 765 C CA . SER A 1 100 ? 5.633 12.138 -14.765 1.00 97.56 100 SER A CA 1
ATOM 766 C C . SER A 1 100 ? 5.798 10.974 -13.772 1.00 97.56 100 SER A C 1
ATOM 768 O O . SER A 1 100 ? 5.417 9.838 -14.089 1.00 97.56 100 SER A O 1
ATOM 770 N N . PRO A 1 101 ? 6.350 11.191 -12.561 1.00 97.56 101 PRO A N 1
ATOM 771 C CA . PRO A 1 101 ? 6.517 10.138 -11.563 1.00 97.56 101 PRO A CA 1
ATOM 772 C C . PRO A 1 101 ? 5.195 9.830 -10.850 1.00 97.56 101 PRO A C 1
ATOM 774 O O . PRO A 1 101 ? 4.417 10.730 -10.539 1.00 97.56 101 PRO A O 1
ATOM 777 N N . GLY A 1 102 ? 4.950 8.550 -10.576 1.00 97.75 102 GLY A N 1
ATOM 778 C CA . GLY A 1 102 ? 3.756 8.082 -9.872 1.00 97.75 102 GLY A CA 1
ATOM 779 C C . GLY A 1 102 ? 3.263 6.735 -10.392 1.00 97.75 102 GLY A C 1
ATOM 780 O O . GLY A 1 102 ? 3.475 6.398 -11.565 1.00 97.75 102 GLY A O 1
ATOM 781 N N . ILE A 1 103 ? 2.634 5.957 -9.505 1.00 97.88 103 ILE A N 1
ATOM 782 C CA . ILE A 1 103 ? 2.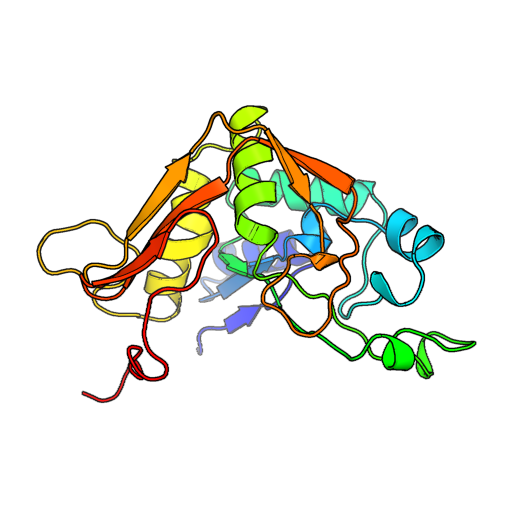149 4.601 -9.782 1.00 97.88 103 ILE A CA 1
ATOM 783 C C . ILE A 1 103 ? 0.667 4.477 -9.386 1.00 97.88 103 ILE A C 1
ATOM 785 O O . ILE A 1 103 ? 0.292 4.803 -8.257 1.00 97.88 103 ILE A O 1
ATOM 789 N N . PRO A 1 104 ? -0.195 3.923 -10.258 1.00 97.44 104 PRO A N 1
ATOM 790 C CA . PRO A 1 104 ? -1.536 3.513 -9.867 1.00 97.44 104 PRO A CA 1
ATOM 791 C C . PRO A 1 104 ? -1.497 2.325 -8.881 1.00 97.44 104 PRO A C 1
ATOM 793 O O . PRO A 1 104 ? -1.173 1.206 -9.271 1.00 97.44 104 PRO A O 1
ATOM 796 N N . GLY A 1 105 ? -1.834 2.559 -7.602 1.00 97.00 105 GLY A N 1
ATOM 797 C CA . GLY A 1 105 ? -1.775 1.523 -6.552 1.00 97.00 105 GLY A CA 1
ATOM 798 C C . GLY A 1 105 ? -3.089 1.048 -5.901 1.00 97.00 105 GLY A C 1
ATOM 799 O O . GLY A 1 105 ? -3.047 0.083 -5.136 1.00 97.00 105 GLY A O 1
ATOM 800 N N . LEU A 1 106 ? -4.247 1.682 -6.146 1.00 96.69 106 LEU A N 1
ATOM 801 C CA . LEU A 1 106 ? -5.492 1.365 -5.413 1.00 96.69 106 LEU A CA 1
ATOM 802 C C . LEU A 1 106 ? -5.919 -0.099 -5.572 1.00 96.69 106 LEU A C 1
ATOM 804 O O . LEU A 1 106 ? -6.208 -0.777 -4.590 1.00 96.69 106 LEU A O 1
ATOM 808 N N . GLU A 1 107 ? -5.915 -0.595 -6.805 1.00 96.88 107 GLU A N 1
ATOM 809 C CA . GLU A 1 107 ? -6.480 -1.907 -7.147 1.00 96.88 107 GLU A CA 1
ATOM 810 C C . GLU A 1 107 ? -5.500 -3.064 -6.907 1.00 96.88 107 GLU A C 1
ATOM 812 O O . GLU A 1 107 ? -5.900 -4.225 -6.878 1.00 96.88 107 GLU A O 1
ATOM 817 N N . THR A 1 108 ? -4.218 -2.763 -6.677 1.00 98.19 108 THR A N 1
ATOM 818 C CA . THR A 1 108 ? -3.164 -3.769 -6.476 1.00 98.19 108 THR A CA 1
ATOM 819 C C . THR A 1 108 ? -2.796 -3.969 -5.009 1.00 98.19 108 THR A C 1
ATOM 821 O O . THR A 1 108 ? -2.354 -5.056 -4.641 1.00 98.19 108 THR A O 1
ATOM 824 N N . THR A 1 109 ? -3.011 -2.963 -4.151 1.00 98.50 109 THR A N 1
ATOM 825 C CA . THR A 1 109 ? -2.554 -2.975 -2.748 1.00 98.50 109 THR A CA 1
ATOM 826 C C . THR A 1 109 ? -3.026 -4.215 -1.984 1.00 98.50 109 THR A C 1
ATOM 828 O O . THR A 1 109 ? -2.211 -4.942 -1.416 1.00 98.50 109 THR A O 1
ATOM 831 N N . LEU A 1 110 ? -4.336 -4.484 -1.977 1.00 98.31 110 LEU A N 1
ATOM 832 C CA . LEU A 1 110 ? -4.892 -5.603 -1.216 1.00 98.31 110 LEU A CA 1
ATOM 833 C C . LEU A 1 110 ? -4.515 -6.973 -1.817 1.00 98.31 110 LEU A C 1
ATOM 835 O O . LEU A 1 110 ? -4.020 -7.802 -1.053 1.00 98.31 110 LEU A O 1
ATOM 839 N N . PRO A 1 111 ? -4.668 -7.238 -3.134 1.00 98.31 111 PRO A N 1
ATOM 840 C CA . PRO A 1 111 ? -4.239 -8.511 -3.725 1.00 98.31 111 PRO A CA 1
ATOM 841 C C . PRO A 1 111 ? -2.767 -8.861 -3.466 1.00 98.31 111 PRO A C 1
ATOM 843 O O . PRO A 1 111 ? -2.456 -10.005 -3.127 1.00 98.31 111 PRO A O 1
ATOM 846 N N . LEU A 1 112 ? -1.857 -7.882 -3.546 1.00 98.75 112 LEU A N 1
ATOM 847 C CA . LEU A 1 112 ? -0.432 -8.090 -3.258 1.00 98.75 112 LEU A CA 1
ATOM 848 C C . LEU A 1 112 ? -0.207 -8.533 -1.804 1.00 98.75 112 LEU A C 1
ATOM 850 O O . LEU A 1 112 ? 0.517 -9.496 -1.541 1.00 98.75 112 LEU A O 1
ATOM 854 N N . LEU A 1 113 ? -0.872 -7.877 -0.850 1.00 98.75 113 LEU A N 1
ATOM 855 C CA . LEU A 1 113 ? -0.761 -8.215 0.571 1.00 98.75 113 LEU A CA 1
ATOM 856 C C . LEU A 1 113 ? -1.425 -9.553 0.910 1.00 98.75 113 LEU A C 1
ATOM 858 O O . LEU A 1 113 ? -0.849 -10.340 1.657 1.00 98.75 113 LEU A O 1
ATOM 862 N N . LEU A 1 114 ? -2.590 -9.862 0.333 1.00 98.75 114 LEU A N 1
ATOM 863 C CA . LEU A 1 114 ? -3.243 -11.164 0.515 1.00 98.75 114 LEU A CA 1
ATOM 864 C C . LEU A 1 114 ? -2.414 -12.312 -0.069 1.00 98.75 114 LEU A C 1
ATOM 866 O O . LEU A 1 114 ? -2.385 -13.404 0.499 1.00 98.75 114 LEU A O 1
ATOM 870 N N . THR A 1 115 ? -1.667 -12.052 -1.139 1.00 98.69 115 THR A N 1
ATOM 871 C CA . THR A 1 115 ? -0.709 -13.023 -1.677 1.00 98.69 115 THR A CA 1
ATOM 872 C C . THR A 1 115 ? 0.385 -13.322 -0.655 1.00 98.69 115 THR A C 1
ATOM 874 O O . THR A 1 115 ? 0.704 -14.483 -0.414 1.00 98.69 115 THR A O 1
ATOM 877 N N . LYS A 1 116 ? 0.905 -12.298 0.033 1.00 98.69 116 LYS A N 1
ATOM 878 C CA . LYS A 1 116 ? 1.879 -12.470 1.123 1.00 98.69 116 LYS A CA 1
ATOM 879 C C . LYS A 1 116 ? 1.300 -13.180 2.345 1.00 98.69 116 LYS A C 1
ATOM 881 O O . LYS A 1 116 ? 2.014 -13.957 2.977 1.00 98.69 116 LYS A O 1
ATOM 886 N N . VAL A 1 117 ? 0.014 -12.978 2.637 1.00 98.69 117 VAL A N 1
ATOM 887 C CA . VAL A 1 117 ? -0.708 -13.765 3.651 1.00 98.69 117 VAL A CA 1
ATOM 888 C C . VAL A 1 117 ? -0.757 -15.240 3.258 1.00 98.69 117 VAL A C 1
ATOM 890 O O . VAL A 1 117 ? -0.428 -16.098 4.072 1.00 98.69 117 VAL A O 1
ATOM 893 N N . ASN A 1 118 ? -1.104 -15.547 2.006 1.00 98.50 118 ASN A N 1
ATOM 894 C CA . ASN A 1 118 ? -1.138 -16.921 1.497 1.00 98.50 118 ASN A CA 1
ATOM 895 C C . ASN A 1 118 ? 0.239 -17.604 1.501 1.00 98.50 118 ASN A C 1
ATOM 897 O O . ASN A 1 118 ? 0.320 -18.810 1.715 1.00 98.50 118 ASN A O 1
ATOM 901 N N . LEU A 1 119 ? 1.318 -16.841 1.313 1.00 98.06 119 LEU A N 1
ATOM 902 C CA . LEU A 1 119 ? 2.697 -17.331 1.427 1.00 98.06 119 LEU A CA 1
ATOM 903 C C . LEU A 1 119 ? 3.175 -17.491 2.883 1.00 98.06 119 LEU A C 1
ATOM 905 O O . LEU A 1 119 ? 4.285 -17.964 3.108 1.00 98.06 119 LEU A O 1
ATOM 909 N N . GLY A 1 120 ? 2.367 -17.098 3.874 1.00 98.38 120 GLY A N 1
ATOM 910 C CA . GLY A 1 120 ? 2.734 -17.155 5.291 1.00 98.38 120 GLY A CA 1
ATOM 911 C C . GLY A 1 120 ? 3.763 -16.103 5.717 1.00 98.38 120 GLY A C 1
ATOM 912 O O . GLY A 1 120 ? 4.315 -16.201 6.809 1.00 98.38 120 GLY A O 1
ATOM 913 N N . GLU A 1 121 ? 4.027 -15.093 4.882 1.00 98.50 121 GLU A N 1
ATOM 914 C CA . GLU A 1 121 ? 5.013 -14.043 5.171 1.00 98.50 121 GLU A CA 1
ATOM 915 C C . GLU A 1 121 ? 4.476 -12.973 6.134 1.00 98.50 121 GLU A C 1
ATOM 917 O O . GLU A 1 121 ? 5.249 -12.304 6.814 1.00 98.50 121 GLU A O 1
ATOM 922 N N . ILE A 1 122 ? 3.154 -12.797 6.196 1.00 98.62 122 ILE A N 1
ATOM 923 C CA . ILE A 1 122 ? 2.477 -11.839 7.076 1.00 98.62 122 ILE A CA 1
ATOM 924 C C . ILE A 1 122 ? 1.114 -12.398 7.496 1.00 98.62 122 ILE A C 1
ATOM 926 O O . ILE A 1 122 ? 0.468 -13.114 6.736 1.00 98.62 122 ILE A O 1
ATOM 930 N N . SER A 1 123 ? 0.642 -12.088 8.704 1.00 98.62 123 SER A N 1
ATOM 931 C CA . SER A 1 123 ? -0.697 -12.508 9.130 1.00 98.62 123 SER A CA 1
ATOM 932 C C . SER A 1 123 ? -1.780 -11.597 8.548 1.00 98.62 123 SER A C 1
ATOM 934 O O . SER A 1 123 ? -1.571 -10.396 8.360 1.00 98.62 123 SER A O 1
ATOM 936 N N . LEU A 1 124 ? -2.984 -12.139 8.337 1.00 98.44 124 LEU A N 1
ATOM 937 C CA . LEU A 1 124 ? -4.136 -11.329 7.927 1.00 98.44 124 LEU A CA 1
ATOM 938 C C . LEU A 1 124 ? -4.435 -10.212 8.941 1.00 98.44 124 LEU A C 1
ATOM 940 O O . LEU A 1 124 ? -4.727 -9.087 8.548 1.00 98.44 124 LEU A O 1
ATOM 944 N N . GLY A 1 125 ? -4.300 -10.496 10.242 1.00 98.38 125 GLY A N 1
ATOM 945 C CA . GLY A 1 125 ? -4.473 -9.495 11.297 1.00 98.38 125 GLY A CA 1
ATOM 946 C C . GLY A 1 125 ? -3.498 -8.322 11.166 1.00 98.38 125 GLY A C 1
ATOM 947 O O . GLY A 1 125 ? -3.903 -7.176 11.336 1.00 98.38 125 GLY A O 1
ATOM 948 N N . LYS A 1 126 ? -2.240 -8.581 10.779 1.00 98.69 126 LYS A N 1
ATOM 949 C CA . LYS A 1 126 ? -1.261 -7.516 10.527 1.00 98.69 126 LYS A CA 1
ATOM 950 C C . LYS A 1 126 ? -1.599 -6.705 9.270 1.00 98.69 126 LYS A C 1
ATOM 952 O O . LYS A 1 126 ? -1.402 -5.496 9.271 1.00 98.69 126 LYS A O 1
ATOM 957 N N . VAL A 1 127 ? -2.154 -7.327 8.226 1.00 98.75 127 VAL A N 1
ATOM 958 C CA . VAL A 1 127 ? -2.662 -6.599 7.046 1.00 98.75 127 VAL A CA 1
ATOM 959 C C . VAL A 1 127 ? -3.825 -5.674 7.423 1.00 98.75 127 VAL A C 1
ATOM 961 O O . VAL A 1 127 ? -3.802 -4.500 7.061 1.00 98.75 127 VAL A O 1
ATOM 964 N N . VAL A 1 128 ? -4.802 -6.162 8.197 1.00 98.50 128 VAL A N 1
ATOM 965 C CA . VAL A 1 128 ? -5.917 -5.341 8.715 1.00 98.50 128 VAL A CA 1
ATOM 966 C C . VAL A 1 128 ? -5.392 -4.189 9.572 1.00 98.50 128 VAL A C 1
ATOM 968 O O . VAL A 1 128 ? -5.842 -3.051 9.448 1.00 98.50 128 VAL A O 1
ATOM 971 N N . GLU A 1 129 ? -4.397 -4.465 10.411 1.00 98.56 129 GLU A N 1
ATOM 972 C CA . GLU A 1 129 ? -3.731 -3.446 11.208 1.00 98.56 129 GLU A CA 1
ATOM 973 C C . GLU A 1 129 ? -3.116 -2.334 10.342 1.00 98.56 129 GLU A C 1
ATOM 975 O O . GLU A 1 129 ? -3.384 -1.160 10.591 1.00 98.56 129 GLU A O 1
ATOM 980 N N . LEU A 1 130 ? -2.320 -2.697 9.332 1.00 98.81 130 LEU A N 1
ATOM 981 C CA . LEU A 1 130 ? -1.575 -1.759 8.485 1.00 98.81 130 LEU A CA 1
ATOM 982 C C . LEU A 1 130 ? -2.468 -0.936 7.545 1.00 98.81 130 LEU A C 1
ATOM 984 O O . LEU A 1 130 ? -2.111 0.196 7.226 1.00 98.81 130 LEU A O 1
ATOM 988 N N . LEU A 1 131 ? -3.592 -1.499 7.088 1.00 98.62 131 LEU A N 1
ATOM 989 C CA . LEU A 1 131 ? -4.477 -0.863 6.104 1.00 98.62 131 LEU A CA 1
ATOM 990 C C . LEU A 1 131 ? -5.668 -0.118 6.717 1.00 98.62 131 LEU A C 1
ATOM 992 O O . LEU A 1 131 ? -6.225 0.755 6.058 1.00 98.62 131 LEU A O 1
ATOM 996 N N . ALA A 1 132 ? -6.092 -0.468 7.935 1.00 98.38 132 ALA A N 1
ATOM 997 C CA . ALA A 1 132 ? -7.346 0.034 8.502 1.00 98.38 132 ALA A CA 1
ATOM 998 C C . ALA A 1 132 ? -7.184 0.574 9.930 1.00 98.38 132 ALA A C 1
ATOM 1000 O O . ALA A 1 132 ? -7.382 1.769 10.153 1.00 98.38 132 ALA A O 1
ATOM 1001 N N . ARG A 1 133 ? -6.780 -0.271 10.887 1.00 98.44 133 ARG A N 1
ATOM 1002 C CA . ARG A 1 133 ? -6.739 0.105 12.313 1.00 98.44 133 ARG A CA 1
ATOM 1003 C C . ARG A 1 133 ? -5.714 1.200 12.613 1.00 98.44 133 ARG A C 1
ATOM 1005 O O . ARG A 1 133 ? -6.012 2.182 13.279 1.00 98.44 133 ARG A O 1
ATOM 1012 N N . ARG A 1 134 ? -4.477 1.046 12.141 1.00 98.31 134 ARG A N 1
ATOM 1013 C CA . ARG A 1 134 ? -3.399 2.001 12.449 1.00 98.31 134 ARG A CA 1
ATOM 1014 C C . ARG A 1 134 ? -3.602 3.351 11.765 1.00 98.31 134 ARG A C 1
ATOM 1016 O O . ARG A 1 134 ? -3.397 4.357 12.443 1.00 98.31 134 ARG A O 1
ATOM 1023 N N . PRO A 1 135 ? -4.043 3.419 10.491 1.00 97.88 135 PRO A N 1
ATOM 1024 C CA . PRO A 1 135 ? -4.480 4.679 9.904 1.00 97.88 135 PRO A CA 1
ATOM 1025 C C . PRO A 1 135 ? -5.573 5.373 10.721 1.00 97.88 135 PRO A C 1
ATOM 1027 O O . PRO A 1 135 ? -5.453 6.571 10.979 1.00 97.88 135 PRO A O 1
ATOM 1030 N N . SER A 1 136 ? -6.607 4.648 11.173 1.00 97.50 136 SER A N 1
ATOM 1031 C CA . SER A 1 136 ? -7.687 5.275 11.945 1.00 97.50 136 SER A CA 1
ATOM 1032 C C . SER A 1 136 ? -7.211 5.806 13.298 1.00 97.50 136 SER A C 1
ATOM 1034 O O . SER A 1 136 ? -7.583 6.916 13.672 1.00 97.50 136 SER A O 1
ATOM 1036 N N . GLU A 1 137 ? -6.324 5.091 13.990 1.00 97.06 137 GLU A N 1
ATOM 1037 C CA . GLU A 1 137 ? -5.706 5.550 15.240 1.00 97.06 137 GLU A CA 1
ATOM 1038 C C . GLU A 1 137 ? -4.805 6.778 15.039 1.00 97.06 137 GLU A C 1
ATOM 1040 O O . GLU A 1 137 ? -4.931 7.764 15.766 1.00 97.06 137 GLU A O 1
ATOM 1045 N N . ILE A 1 138 ? -3.901 6.738 14.052 1.00 96.88 138 ILE A N 1
ATOM 1046 C CA . ILE A 1 138 ? -2.919 7.807 13.802 1.00 96.88 138 ILE A CA 1
ATOM 1047 C C . ILE A 1 138 ? -3.608 9.107 13.388 1.00 96.88 138 ILE A C 1
ATOM 1049 O O . ILE A 1 138 ? -3.233 10.180 13.866 1.00 96.88 138 ILE A O 1
ATOM 1053 N N . PHE A 1 139 ? -4.614 9.016 12.519 1.00 96.00 139 PHE A N 1
ATOM 1054 C CA . PHE A 1 139 ? -5.340 10.177 12.005 1.00 96.00 139 PHE A CA 1
ATOM 1055 C C . PHE A 1 139 ? -6.617 10.492 12.795 1.00 96.00 139 PHE A C 1
ATOM 1057 O O . PHE A 1 139 ? -7.368 11.383 12.407 1.00 96.00 139 PHE A O 1
ATOM 1064 N N . ASN A 1 140 ? -6.852 9.802 13.919 1.00 95.00 140 ASN A N 1
ATOM 1065 C CA . ASN A 1 140 ? -8.006 9.999 14.799 1.00 95.00 140 ASN A CA 1
ATOM 1066 C C . ASN A 1 140 ? -9.359 9.922 14.056 1.00 95.00 140 ASN A C 1
ATOM 1068 O O . ASN A 1 140 ? -10.271 10.724 14.282 1.00 95.00 140 ASN A O 1
ATOM 1072 N N . LEU A 1 141 ? -9.488 8.948 13.152 1.00 95.38 141 LEU A N 1
ATOM 1073 C CA . LEU A 1 141 ? -10.710 8.691 12.393 1.00 95.38 141 LEU A CA 1
ATOM 1074 C C . LEU A 1 141 ? -11.695 7.921 13.276 1.00 95.38 141 LEU A C 1
ATOM 1076 O O . LEU A 1 141 ? -11.669 6.690 13.354 1.00 95.38 141 LEU A O 1
ATOM 1080 N N . LYS A 1 142 ? -12.555 8.666 13.974 1.00 93.50 142 LYS A N 1
ATOM 1081 C CA . LYS A 1 142 ? -13.578 8.097 14.861 1.00 93.50 142 LYS A CA 1
ATOM 1082 C C . LYS A 1 142 ? -14.454 7.099 14.102 1.00 93.50 142 LYS A C 1
ATOM 1084 O O . LYS A 1 142 ? -14.841 7.360 12.968 1.00 93.50 142 LYS A O 1
ATOM 1089 N N . PHE A 1 143 ? -14.780 5.986 14.759 1.00 95.25 143 PHE A N 1
ATOM 1090 C CA . PHE A 1 143 ? -15.682 4.945 14.246 1.00 95.25 143 PHE A CA 1
ATOM 1091 C C . PHE A 1 143 ? -15.194 4.220 12.976 1.00 95.25 143 PHE A C 1
ATOM 1093 O O . PHE A 1 143 ? -15.970 3.493 12.360 1.00 95.25 143 PHE A O 1
ATOM 1100 N N . LYS A 1 144 ? -13.911 4.363 12.603 1.00 97.00 144 LYS A N 1
ATOM 1101 C CA . LYS A 1 144 ? -13.283 3.690 11.453 1.00 97.00 144 LYS A CA 1
ATOM 1102 C C . LYS A 1 144 ? -12.225 2.671 11.880 1.00 97.00 144 LYS A C 1
ATOM 1104 O O . LYS A 1 144 ? -11.624 2.774 12.947 1.00 97.00 144 LYS A O 1
ATOM 1109 N N . GLY A 1 145 ? -11.934 1.723 10.989 1.00 96.38 145 GLY A N 1
ATOM 1110 C CA . GLY A 1 145 ? -10.769 0.835 11.092 1.00 96.38 145 GLY A CA 1
ATOM 1111 C C . GLY A 1 145 ? -10.905 -0.344 12.063 1.00 96.38 145 GLY A C 1
ATOM 1112 O O . GLY A 1 145 ? -9.955 -1.110 12.212 1.00 96.38 145 GLY A O 1
ATOM 1113 N N . GLU A 1 146 ? -12.072 -0.527 12.685 1.00 96.75 146 GLU A N 1
ATOM 1114 C CA . GLU A 1 146 ? -12.377 -1.656 13.570 1.00 96.75 146 GLU A CA 1
ATOM 1115 C C . GLU A 1 146 ? -13.756 -2.248 13.242 1.00 96.75 146 GLU A C 1
ATOM 1117 O O . GLU A 1 146 ? -14.699 -1.517 12.945 1.00 96.75 146 GLU A O 1
ATOM 1122 N N . LEU A 1 147 ? -13.893 -3.573 13.360 1.00 96.25 147 LEU A N 1
ATOM 1123 C CA . LEU A 1 147 ? -15.189 -4.255 13.335 1.00 96.25 147 LEU A CA 1
ATOM 1124 C C . LEU A 1 147 ? -15.712 -4.368 14.769 1.00 96.25 147 LEU A C 1
ATOM 1126 O O . LEU A 1 147 ? -15.429 -5.340 15.471 1.00 96.25 147 LEU A O 1
ATOM 1130 N N . ARG A 1 148 ? -16.437 -3.342 15.217 1.00 95.81 148 ARG A N 1
ATOM 1131 C CA . ARG A 1 148 ? -16.981 -3.246 16.576 1.00 95.81 148 ARG A CA 1
ATOM 1132 C C . ARG A 1 148 ? -18.372 -2.621 16.556 1.00 95.81 148 ARG A C 1
ATOM 1134 O O . ARG A 1 148 ? -18.671 -1.790 15.707 1.00 95.81 148 ARG A O 1
ATOM 1141 N N . GLU A 1 149 ? -19.226 -3.003 17.502 1.00 96.25 149 GLU A N 1
ATOM 1142 C CA . GLU A 1 149 ? -20.523 -2.345 17.676 1.00 96.25 149 GLU A CA 1
ATOM 1143 C C . GLU A 1 149 ? -20.346 -0.827 17.872 1.00 96.25 149 GLU A C 1
ATOM 1145 O O . GLU A 1 149 ? -19.440 -0.378 18.580 1.00 96.25 149 GLU A O 1
ATOM 1150 N N . GLY A 1 150 ? -21.186 -0.040 17.195 1.00 94.88 150 GLY A N 1
ATOM 1151 C CA . GLY A 1 150 ? -21.103 1.423 17.172 1.00 94.88 150 GLY A CA 1
ATOM 1152 C C . GLY A 1 150 ? -20.081 2.009 16.188 1.00 94.88 150 GLY A C 1
ATOM 1153 O O . GLY A 1 150 ? -19.954 3.229 16.136 1.00 94.88 150 GLY A O 1
ATOM 1154 N N . PHE A 1 151 ? -19.354 1.183 15.426 1.00 96.69 151 PHE A N 1
ATOM 1155 C CA . PHE A 1 151 ? -18.481 1.641 14.337 1.00 96.69 151 PHE A CA 1
ATOM 1156 C C . PHE A 1 151 ? -19.235 1.672 13.009 1.00 96.69 151 PHE A C 1
ATOM 1158 O O . PHE A 1 151 ? -20.265 1.011 12.851 1.00 96.69 151 PHE A O 1
ATOM 1165 N N . ASP A 1 152 ? -18.715 2.436 12.049 1.00 96.31 152 ASP A N 1
ATOM 1166 C CA . ASP A 1 152 ? -19.300 2.491 10.716 1.00 96.31 152 ASP A CA 1
ATOM 1167 C C . ASP A 1 152 ? -19.243 1.115 10.046 1.00 96.31 152 ASP A C 1
ATOM 1169 O O . ASP A 1 152 ? -18.283 0.358 10.206 1.00 96.31 152 ASP A O 1
ATOM 1173 N N . GLY A 1 153 ? -20.275 0.797 9.261 1.00 96.06 153 GLY A N 1
ATOM 1174 C CA . GLY A 1 153 ? -20.383 -0.455 8.508 1.00 96.06 153 GLY A CA 1
ATOM 1175 C C . GLY A 1 153 ? -19.438 -0.531 7.305 1.00 96.06 153 GLY A C 1
ATOM 1176 O O . GLY A 1 153 ? -19.897 -0.829 6.203 1.00 96.06 153 GLY A O 1
ATOM 1177 N N . ASP A 1 154 ? -18.154 -0.234 7.507 1.00 97.50 154 ASP A N 1
ATOM 1178 C CA . ASP A 1 154 ? -17.089 -0.293 6.509 1.00 97.50 154 ASP A CA 1
ATOM 1179 C C . ASP A 1 154 ? -16.421 -1.668 6.555 1.00 97.50 154 ASP A C 1
ATOM 1181 O O . ASP A 1 154 ? -15.594 -1.963 7.421 1.00 97.50 154 ASP A O 1
ATOM 1185 N N . VAL A 1 155 ? -16.804 -2.542 5.626 1.00 98.00 155 VAL A N 1
ATOM 1186 C CA . VAL A 1 155 ? -16.401 -3.952 5.635 1.00 98.00 155 VAL A CA 1
ATOM 1187 C C . VAL A 1 155 ? -15.999 -4.385 4.237 1.00 98.00 155 VAL A C 1
ATOM 1189 O O . VAL A 1 155 ? -16.732 -4.188 3.273 1.00 98.00 155 VAL A O 1
ATOM 1192 N N . THR A 1 156 ? -14.848 -5.042 4.121 1.00 98.06 156 THR A N 1
ATOM 1193 C CA . THR A 1 156 ? -14.456 -5.742 2.893 1.00 98.06 156 THR A CA 1
ATOM 1194 C C . THR A 1 156 ? -14.529 -7.243 3.131 1.00 98.06 156 THR A C 1
ATOM 1196 O O . THR A 1 156 ? -13.821 -7.775 3.985 1.00 98.06 156 THR A O 1
ATOM 1199 N N . LEU A 1 157 ? -15.371 -7.939 2.367 1.00 98.00 157 LEU A N 1
ATOM 1200 C CA . LEU A 1 157 ? -15.344 -9.395 2.306 1.00 98.00 157 LEU A CA 1
ATOM 1201 C C . LEU A 1 157 ? -14.236 -9.810 1.344 1.00 98.00 157 LEU A C 1
ATOM 1203 O O . LEU A 1 157 ? -14.241 -9.413 0.179 1.00 98.00 157 LEU A O 1
ATOM 1207 N N . ILE A 1 158 ? -13.296 -10.617 1.827 1.00 97.38 158 ILE A N 1
ATOM 1208 C CA . ILE A 1 158 ? -12.153 -11.086 1.043 1.00 97.38 158 ILE A CA 1
ATOM 1209 C C . ILE A 1 158 ? -12.281 -12.575 0.720 1.00 97.38 158 ILE A C 1
ATOM 1211 O O . ILE A 1 158 ? -12.654 -13.385 1.567 1.00 97.38 158 ILE A O 1
ATOM 1215 N N . SER A 1 159 ? -11.920 -12.946 -0.505 1.00 95.81 159 SER A N 1
ATOM 1216 C CA . SER A 1 159 ? -11.614 -14.329 -0.866 1.00 95.81 159 SER A CA 1
ATOM 1217 C C . SER A 1 159 ? -10.120 -14.542 -0.665 1.00 95.81 159 SER A C 1
ATOM 1219 O O . SER A 1 159 ? -9.327 -13.784 -1.211 1.00 95.81 159 SER A O 1
ATOM 1221 N N . LEU A 1 160 ? -9.719 -15.559 0.100 1.00 95.56 160 LEU A N 1
ATOM 1222 C CA . LEU A 1 160 ? -8.301 -15.907 0.290 1.00 95.56 160 LEU A CA 1
ATOM 1223 C C . LEU A 1 160 ? -7.797 -16.961 -0.701 1.00 95.56 160 LEU A C 1
ATOM 1225 O O . LEU A 1 160 ? -6.601 -17.210 -0.751 1.00 95.56 160 LEU A O 1
ATOM 1229 N N . ARG A 1 161 ? -8.690 -17.599 -1.463 1.00 93.69 161 ARG A N 1
ATOM 1230 C CA . ARG A 1 161 ? -8.359 -18.771 -2.295 1.00 93.69 161 ARG A CA 1
ATOM 1231 C C . ARG A 1 161 ? -8.260 -18.456 -3.780 1.00 93.69 161 ARG A C 1
ATOM 1233 O O . ARG A 1 161 ? -7.736 -19.259 -4.543 1.00 93.69 161 ARG A O 1
ATOM 1240 N N . GLU A 1 162 ? -8.813 -17.327 -4.198 1.00 93.62 162 GLU A N 1
ATOM 1241 C CA . GLU A 1 162 ? -8.923 -17.011 -5.611 1.00 93.62 162 GLU A CA 1
ATOM 1242 C C . GLU A 1 162 ? -7.579 -16.589 -6.199 1.00 93.62 162 GLU A C 1
ATOM 1244 O O . GLU A 1 162 ? -6.972 -15.614 -5.757 1.00 93.62 162 GLU A O 1
ATOM 1249 N N . ARG A 1 163 ? -7.135 -17.315 -7.223 1.00 97.50 163 ARG A N 1
ATOM 1250 C CA . ARG A 1 163 ? -5.920 -17.009 -7.971 1.00 97.50 163 ARG A CA 1
ATOM 1251 C C . ARG A 1 163 ? -6.268 -16.202 -9.216 1.00 97.50 163 ARG A C 1
ATOM 1253 O O . ARG A 1 163 ? -7.139 -16.611 -9.977 1.00 97.50 163 ARG A O 1
ATOM 1260 N N . HIS A 1 164 ? -5.566 -15.100 -9.437 1.00 97.50 164 HIS A N 1
ATOM 1261 C CA . HIS A 1 164 ? -5.722 -14.254 -10.620 1.00 97.50 164 HIS A CA 1
ATOM 1262 C C . HIS A 1 164 ? -4.401 -13.552 -10.943 1.00 97.50 164 HIS A C 1
ATOM 1264 O O . HIS A 1 164 ? -3.496 -13.519 -10.114 1.00 97.50 164 HIS A O 1
ATOM 1270 N N . GLU A 1 165 ? -4.282 -12.991 -12.139 1.00 98.25 165 GLU A N 1
ATOM 1271 C CA . GLU A 1 165 ? -3.180 -12.094 -12.490 1.00 98.25 165 GLU A CA 1
ATOM 1272 C C . GLU A 1 165 ? -3.663 -10.648 -12.456 1.00 98.25 165 GLU A C 1
ATOM 1274 O O . GLU A 1 165 ? -4.824 -10.364 -12.766 1.00 98.25 165 GLU A O 1
ATOM 1279 N N . ILE A 1 166 ? -2.776 -9.734 -12.066 1.00 98.31 166 ILE A N 1
ATOM 1280 C CA . ILE A 1 166 ? -3.037 -8.303 -12.194 1.00 98.31 166 ILE A CA 1
ATOM 1281 C C . ILE A 1 166 ? -3.099 -7.953 -13.684 1.00 98.31 166 ILE A C 1
ATOM 1283 O O . ILE A 1 166 ? -2.153 -8.194 -14.432 1.00 98.31 166 ILE A O 1
ATOM 1287 N N . ASP A 1 167 ? -4.229 -7.375 -14.087 1.00 97.81 167 ASP A N 1
ATOM 1288 C CA . ASP A 1 167 ? -4.539 -6.982 -15.459 1.00 97.81 167 ASP A CA 1
ATOM 1289 C C . ASP A 1 167 ? -5.067 -5.543 -15.459 1.00 97.81 167 ASP A C 1
ATOM 1291 O O . ASP A 1 167 ? -6.255 -5.286 -15.235 1.00 97.81 167 ASP A O 1
ATOM 1295 N N . SER A 1 168 ? -4.167 -4.587 -15.685 1.00 97.62 168 SER A N 1
ATOM 1296 C CA . SER A 1 168 ? -4.496 -3.164 -15.628 1.00 97.62 168 SER A CA 1
ATOM 1297 C C . SER A 1 168 ? -5.463 -2.691 -16.713 1.00 97.62 168 SER A C 1
ATOM 1299 O O . SER A 1 168 ? -6.076 -1.633 -16.555 1.00 97.62 168 SER A O 1
ATOM 1301 N N . ALA A 1 169 ? -5.699 -3.472 -17.774 1.00 97.12 169 ALA A N 1
ATOM 1302 C CA . ALA A 1 169 ? -6.729 -3.144 -18.758 1.00 97.12 169 ALA A CA 1
ATOM 1303 C C . ALA A 1 169 ? -8.134 -3.141 -18.123 1.00 97.12 169 ALA A C 1
ATOM 1305 O O . ALA A 1 169 ? -9.010 -2.364 -18.527 1.00 97.12 169 ALA A O 1
ATOM 1306 N N . LYS A 1 170 ? -8.333 -3.952 -17.076 1.00 95.75 170 LYS A N 1
ATOM 1307 C CA . LYS A 1 170 ? -9.591 -4.071 -16.324 1.00 95.75 170 LYS A CA 1
ATOM 1308 C C . LYS A 1 170 ? -9.722 -3.083 -15.170 1.00 95.75 170 LYS A C 1
ATOM 1310 O O . LYS A 1 170 ? -10.789 -3.014 -14.576 1.00 95.75 170 LYS A O 1
ATOM 1315 N N . PHE A 1 171 ? -8.687 -2.297 -14.878 1.00 96.69 171 PHE A N 1
ATOM 1316 C CA . PHE A 1 171 ? -8.708 -1.377 -13.742 1.00 96.69 171 PHE A CA 1
ATOM 1317 C C . PHE A 1 171 ? -9.815 -0.328 -13.843 1.00 96.69 171 PHE A C 1
ATOM 1319 O O . PHE A 1 171 ? -10.058 0.218 -14.916 1.00 96.69 171 PHE A O 1
ATOM 1326 N N . HIS A 1 172 ? -10.438 0.039 -12.731 1.00 96.25 172 HIS A N 1
ATOM 1327 C CA . HIS A 1 172 ? -11.302 1.222 -12.665 1.00 96.25 172 HIS A CA 1
ATOM 1328 C C . HIS A 1 172 ? -10.504 2.520 -12.825 1.00 96.25 172 HIS A C 1
ATOM 1330 O O . HIS A 1 172 ? -11.023 3.514 -13.338 1.00 96.25 172 HIS A O 1
ATOM 1336 N N . SER A 1 173 ? -9.225 2.524 -12.433 1.00 95.00 173 SER A N 1
ATOM 1337 C CA . SER A 1 173 ? -8.326 3.649 -12.686 1.00 95.00 173 SER A CA 1
ATOM 1338 C C . SER A 1 173 ? -8.203 3.958 -14.183 1.00 95.00 173 SER A C 1
ATOM 1340 O O . SER A 1 173 ? -8.000 3.076 -15.021 1.00 95.00 173 SER A O 1
ATOM 1342 N N . LYS A 1 174 ? -8.242 5.252 -14.526 1.00 94.94 174 LYS A N 1
ATOM 1343 C CA . LYS A 1 174 ? -8.093 5.735 -15.910 1.00 94.94 174 LYS A CA 1
ATOM 1344 C C . LYS A 1 174 ? -6.706 5.482 -16.506 1.00 94.94 174 LYS A C 1
ATOM 1346 O O . LYS A 1 174 ? -6.582 5.492 -17.723 1.00 94.94 174 LYS A O 1
ATOM 1351 N N . ALA A 1 175 ? -5.687 5.271 -15.671 1.00 92.50 175 ALA A N 1
ATOM 1352 C CA . ALA A 1 175 ? -4.312 5.070 -16.119 1.00 92.50 175 ALA A CA 1
ATOM 1353 C C . ALA A 1 175 ? -4.151 3.819 -16.998 1.00 92.50 175 ALA A C 1
ATOM 1355 O O . ALA A 1 175 ? -3.376 3.847 -17.949 1.00 92.50 175 ALA A O 1
ATOM 1356 N N . LYS A 1 176 ? -4.891 2.735 -16.703 1.00 95.69 176 LYS A N 1
ATOM 1357 C CA . LYS A 1 176 ? -4.865 1.472 -17.470 1.00 95.69 176 LYS A CA 1
ATOM 1358 C C . LYS A 1 176 ? -3.447 0.920 -17.724 1.00 95.69 176 LYS A C 1
ATOM 1360 O O . LYS A 1 176 ? -3.156 0.374 -18.785 1.00 95.69 176 LYS A O 1
ATOM 1365 N N . TYR A 1 177 ? -2.553 1.097 -16.750 1.00 97.19 177 TYR A N 1
ATOM 1366 C CA . TYR A 1 177 ? -1.243 0.449 -16.684 1.00 97.19 177 TYR A CA 1
ATOM 1367 C C . TYR A 1 177 ? -0.908 0.117 -15.229 1.00 97.19 177 TYR A C 1
ATOM 1369 O O . TYR A 1 177 ? -1.358 0.804 -14.307 1.00 97.19 177 TYR A O 1
ATOM 1377 N N . SER A 1 178 ? -0.072 -0.897 -15.014 1.00 97.94 178 SER A N 1
ATOM 1378 C CA . SER A 1 178 ? 0.528 -1.154 -13.708 1.00 97.94 178 SER A CA 1
ATOM 1379 C C . SER A 1 178 ? 1.949 -1.694 -13.856 1.00 97.94 178 SER A C 1
ATOM 1381 O O . SER A 1 178 ? 2.191 -2.526 -14.729 1.00 97.94 178 SER A O 1
ATOM 1383 N N . PRO A 1 179 ? 2.903 -1.311 -12.988 1.00 97.94 179 PRO A N 1
ATOM 1384 C CA . PRO A 1 179 ? 4.173 -2.026 -12.903 1.00 97.94 179 PRO A CA 1
ATOM 1385 C C . PRO A 1 179 ? 4.021 -3.460 -12.362 1.00 97.94 179 PRO A C 1
ATOM 1387 O O . PRO A 1 179 ? 4.977 -4.226 -12.393 1.00 97.94 179 PRO A O 1
ATOM 1390 N N . PHE A 1 180 ? 2.826 -3.822 -11.882 1.00 98.50 180 PHE A N 1
ATOM 1391 C CA . PHE A 1 180 ? 2.479 -5.161 -11.417 1.00 98.50 180 PHE A CA 1
ATOM 1392 C C . PHE A 1 180 ? 1.727 -6.004 -12.460 1.00 98.50 180 PHE A C 1
ATOM 1394 O O . PHE A 1 180 ? 1.265 -7.086 -12.113 1.00 98.50 180 PHE A O 1
ATOM 1401 N N . ASP A 1 181 ? 1.560 -5.540 -13.704 1.00 98.31 181 ASP A N 1
ATOM 1402 C CA . ASP A 1 181 ? 0.866 -6.322 -14.740 1.00 98.31 181 ASP A CA 1
ATOM 1403 C C . ASP A 1 181 ? 1.486 -7.723 -14.905 1.00 98.31 181 ASP A C 1
ATOM 1405 O O . ASP A 1 181 ? 2.706 -7.876 -14.978 1.00 98.31 181 ASP A O 1
ATOM 1409 N N . GLY A 1 182 ? 0.634 -8.753 -14.937 1.00 98.00 182 GLY A N 1
ATOM 1410 C CA . GLY A 1 182 ? 1.034 -10.164 -14.998 1.00 98.00 182 GLY A CA 1
ATOM 1411 C C . GLY A 1 182 ? 1.469 -10.773 -13.659 1.00 98.00 182 GLY A C 1
ATOM 1412 O O . GLY A 1 182 ? 1.738 -11.972 -13.585 1.00 98.00 182 GLY A O 1
ATOM 1413 N N . PHE A 1 183 ? 1.524 -9.998 -12.570 1.00 98.00 183 PHE A N 1
ATOM 1414 C CA . PHE A 1 183 ? 1.821 -10.548 -11.249 1.00 98.00 183 PHE A CA 1
ATOM 1415 C C . PHE A 1 183 ? 0.671 -11.457 -10.792 1.00 98.00 183 PHE A C 1
ATOM 1417 O O . PHE A 1 183 ? -0.480 -11.025 -10.697 1.00 98.00 183 PHE A O 1
ATOM 1424 N N . THR A 1 184 ? 0.974 -12.725 -10.503 1.00 98.44 184 THR A N 1
ATOM 1425 C CA . THR A 1 184 ? -0.012 -13.678 -9.981 1.00 98.44 184 THR A CA 1
ATOM 1426 C C . THR A 1 184 ? -0.301 -13.391 -8.509 1.00 98.44 184 THR A C 1
ATOM 1428 O O . THR A 1 184 ? 0.575 -13.543 -7.656 1.00 98.44 184 THR A O 1
ATOM 1431 N N . CYS A 1 185 ? -1.553 -13.072 -8.203 1.00 98.38 185 CYS A N 1
ATOM 1432 C CA . CYS A 1 185 ? -2.052 -12.864 -6.853 1.00 98.38 185 CYS A CA 1
ATOM 1433 C C . CYS A 1 185 ? -2.915 -14.039 -6.375 1.00 98.38 185 CYS A C 1
ATOM 1435 O O . CYS A 1 185 ? -3.613 -14.691 -7.158 1.00 98.38 185 CYS A O 1
ATOM 1437 N N . VAL A 1 186 ? -2.897 -14.280 -5.063 1.00 98.31 186 VAL A N 1
ATOM 1438 C CA . VAL A 1 186 ? -3.811 -15.201 -4.378 1.00 98.31 186 VAL A CA 1
ATOM 1439 C C . VAL A 1 186 ? -4.575 -14.433 -3.307 1.00 98.31 186 VAL A C 1
ATOM 1441 O O . VAL A 1 186 ? -4.023 -13.998 -2.297 1.00 98.31 186 VAL A O 1
ATOM 1444 N N . GLY A 1 187 ? -5.871 -14.299 -3.553 1.00 97.50 187 GLY A N 1
ATOM 1445 C CA . GLY A 1 187 ? -6.832 -13.571 -2.750 1.00 97.50 187 GLY A CA 1
ATOM 1446 C C . GLY A 1 187 ? -7.158 -12.178 -3.293 1.00 97.50 187 GLY A C 1
ATOM 1447 O O . GLY A 1 187 ? -6.313 -11.506 -3.879 1.00 97.50 187 GLY A O 1
ATOM 1448 N N . LYS A 1 188 ? -8.410 -11.750 -3.111 1.00 96.69 188 LYS A N 1
ATOM 1449 C CA . LYS A 1 188 ? -8.941 -10.457 -3.574 1.00 96.69 188 LYS A CA 1
ATOM 1450 C C . LYS A 1 188 ? -10.130 -10.003 -2.722 1.00 96.69 188 LYS A C 1
ATOM 1452 O O . LYS A 1 188 ? -10.695 -10.798 -1.968 1.00 96.69 188 LYS A O 1
ATOM 1457 N N . ALA A 1 189 ? -10.548 -8.748 -2.877 1.00 96.88 189 ALA A N 1
ATOM 1458 C CA . ALA A 1 189 ? -11.848 -8.298 -2.381 1.00 96.88 189 ALA A CA 1
ATOM 1459 C C . ALA A 1 189 ? -12.973 -8.920 -3.227 1.00 96.88 189 ALA A C 1
ATOM 1461 O O . ALA A 1 189 ? -12.986 -8.774 -4.446 1.00 96.88 189 ALA A O 1
ATOM 1462 N N . ALA A 1 190 ? -13.903 -9.615 -2.576 1.00 96.69 190 ALA A N 1
ATOM 1463 C CA . ALA A 1 190 ? -15.125 -10.122 -3.194 1.00 96.69 190 ALA A CA 1
ATOM 1464 C C . ALA A 1 190 ? -16.249 -9.084 -3.109 1.00 96.69 190 ALA A C 1
ATOM 1466 O O . ALA A 1 190 ? -16.983 -8.881 -4.069 1.00 96.69 190 ALA A O 1
ATOM 1467 N N . LYS A 1 191 ? -16.375 -8.397 -1.968 1.00 98.31 191 LYS A N 1
ATOM 1468 C CA . LYS A 1 191 ? -17.376 -7.343 -1.772 1.00 98.31 191 LYS A CA 1
ATOM 1469 C C . LYS A 1 191 ? -16.827 -6.222 -0.908 1.00 98.31 191 LYS A C 1
ATOM 1471 O O . LYS A 1 191 ? -16.071 -6.490 0.026 1.00 98.31 191 LYS A O 1
ATOM 1476 N N . THR A 1 192 ? -17.288 -5.005 -1.161 1.00 98.06 192 THR A N 1
ATOM 1477 C CA . THR A 1 192 ? -16.986 -3.836 -0.328 1.00 98.06 192 THR A CA 1
ATOM 1478 C C . THR A 1 192 ? -18.283 -3.183 0.115 1.00 98.06 192 THR A C 1
ATOM 1480 O O . THR A 1 192 ? -19.160 -2.897 -0.701 1.00 98.06 192 THR A O 1
ATOM 1483 N N . ILE A 1 193 ? -18.392 -2.952 1.416 1.00 98.00 193 ILE A N 1
ATOM 1484 C CA . ILE A 1 193 ? -19.500 -2.285 2.086 1.00 98.00 193 ILE A CA 1
ATOM 1485 C C . ILE A 1 193 ? -18.936 -1.005 2.702 1.00 98.00 193 ILE A C 1
ATOM 1487 O O 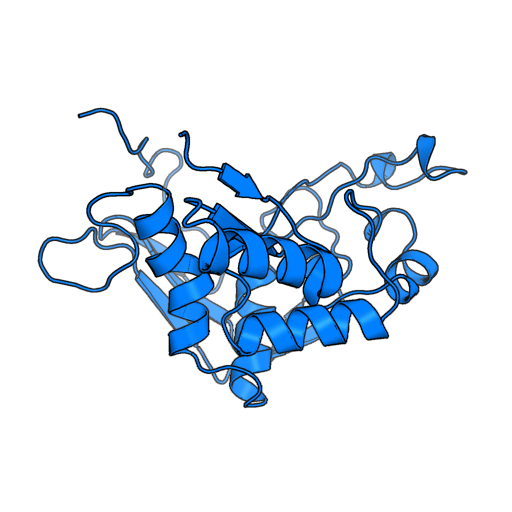. ILE A 1 193 ? -17.891 -1.055 3.347 1.00 98.00 193 ILE A O 1
ATOM 1491 N N . VAL A 1 194 ? -19.608 0.123 2.484 1.00 96.69 194 VAL A N 1
ATOM 1492 C CA . VAL A 1 194 ? -19.245 1.431 3.048 1.00 96.69 194 VAL A CA 1
ATOM 1493 C C . VAL A 1 194 ? -20.465 1.999 3.759 1.00 96.69 194 VAL A C 1
ATOM 1495 O O . VAL A 1 194 ? -21.543 2.084 3.165 1.00 96.69 194 VAL A O 1
ATOM 1498 N N . SER A 1 195 ? -20.320 2.342 5.038 1.00 94.31 195 SER A N 1
ATOM 1499 C CA . SER A 1 195 ? -21.400 2.818 5.913 1.00 94.31 195 SER A CA 1
ATOM 1500 C C . SER A 1 195 ? -22.669 1.950 5.829 1.00 94.31 195 SER A C 1
ATOM 1502 O O . SER A 1 195 ? -23.788 2.456 5.754 1.00 94.31 195 SER A O 1
ATOM 1504 N N . GLY A 1 196 ? -22.495 0.623 5.787 1.00 94.81 196 GLY A N 1
ATOM 1505 C CA . GLY A 1 196 ? -23.590 -0.352 5.726 1.00 94.81 196 GLY A CA 1
ATOM 1506 C C . GLY A 1 196 ? -24.212 -0.569 4.339 1.00 94.81 196 GLY A C 1
ATOM 1507 O O . GLY A 1 196 ? -25.120 -1.388 4.209 1.00 94.81 196 GLY A O 1
ATOM 1508 N N . LYS A 1 197 ? -23.731 0.109 3.289 1.00 96.19 197 LYS A N 1
ATOM 1509 C CA . LYS A 1 197 ? -24.198 -0.074 1.906 1.00 96.19 197 LYS A CA 1
ATOM 1510 C C . LYS A 1 197 ? -23.205 -0.905 1.104 1.00 96.19 197 LYS A C 1
ATOM 1512 O O . LYS A 1 197 ? -22.022 -0.582 1.075 1.00 96.19 197 LYS A O 1
ATOM 1517 N N . LEU A 1 198 ? -23.676 -1.939 0.410 1.00 97.38 198 LEU A N 1
ATOM 1518 C CA . LEU A 1 198 ? -22.862 -2.673 -0.562 1.00 97.38 198 LEU A CA 1
ATOM 1519 C C . LEU A 1 198 ? -22.558 -1.761 -1.763 1.00 97.38 198 LEU A C 1
ATOM 1521 O O . LEU A 1 198 ? -23.480 -1.325 -2.448 1.00 97.38 198 LEU A O 1
ATOM 1525 N N . VAL A 1 199 ? -21.279 -1.465 -2.003 1.00 97.56 199 VAL A N 1
ATOM 1526 C CA . VAL A 1 199 ? -20.833 -0.544 -3.069 1.00 97.56 199 VAL A CA 1
ATOM 1527 C C . VAL A 1 199 ? -20.040 -1.230 -4.176 1.00 97.56 199 VAL A C 1
ATOM 1529 O O . VAL A 1 199 ? -19.936 -0.682 -5.273 1.00 97.56 199 VAL A O 1
ATOM 1532 N N . MET A 1 200 ? -19.496 -2.418 -3.913 1.00 97.38 200 MET A N 1
ATOM 1533 C CA . MET A 1 200 ? -18.763 -3.211 -4.896 1.00 97.38 200 MET A CA 1
ATOM 1534 C C . MET A 1 200 ? -19.040 -4.698 -4.690 1.00 97.38 200 MET A C 1
ATOM 1536 O O . MET A 1 200 ? -19.044 -5.164 -3.548 1.00 97.38 200 MET A O 1
ATOM 1540 N N . GLU A 1 201 ? -19.213 -5.434 -5.783 1.00 97.06 201 GLU A N 1
ATOM 1541 C CA . GLU A 1 201 ? -19.380 -6.888 -5.798 1.00 97.06 201 GLU A CA 1
ATOM 1542 C C . GLU A 1 201 ? -18.630 -7.481 -6.996 1.00 97.06 201 GLU A C 1
ATOM 1544 O O . GLU A 1 201 ? -18.765 -7.002 -8.116 1.00 97.06 201 GLU A O 1
ATOM 1549 N N . ASP A 1 202 ? -17.778 -8.476 -6.739 1.00 91.94 202 ASP A N 1
ATOM 1550 C CA . ASP A 1 202 ? -16.978 -9.207 -7.731 1.00 91.94 202 ASP A CA 1
ATOM 1551 C C . ASP A 1 202 ? -16.171 -8.325 -8.703 1.00 91.94 202 ASP A C 1
ATOM 1553 O O . ASP A 1 202 ? -15.897 -8.699 -9.841 1.00 91.94 202 ASP A O 1
ATOM 1557 N N . GLY A 1 203 ? -15.712 -7.172 -8.207 1.00 92.06 203 GLY A N 1
ATOM 1558 C CA . GLY A 1 203 ? -14.920 -6.202 -8.966 1.00 92.06 203 GLY A CA 1
ATOM 1559 C C . GLY A 1 203 ? -15.749 -5.137 -9.682 1.00 92.06 203 GLY A C 1
ATOM 1560 O O . GLY A 1 203 ? -15.170 -4.188 -10.199 1.00 92.06 203 GLY A O 1
ATOM 1561 N N . GLU A 1 204 ? -17.078 -5.225 -9.657 1.00 95.50 204 GLU A N 1
ATOM 1562 C CA . GLU A 1 204 ? -17.972 -4.236 -10.257 1.00 95.50 204 GLU A CA 1
ATOM 1563 C C . GLU A 1 204 ? -18.443 -3.212 -9.222 1.00 95.50 204 GLU A C 1
ATOM 1565 O O . GLU A 1 204 ? -18.865 -3.559 -8.114 1.00 95.50 204 GLU A O 1
ATOM 1570 N N . ILE A 1 205 ? -18.382 -1.927 -9.582 1.00 95.69 205 ILE A N 1
ATOM 1571 C CA . ILE A 1 205 ? -18.888 -0.834 -8.745 1.00 95.69 205 ILE A CA 1
ATOM 1572 C C . ILE A 1 205 ? -20.399 -0.735 -8.952 1.00 95.69 205 ILE A C 1
ATOM 1574 O O . ILE A 1 205 ? -20.866 -0.364 -10.027 1.00 95.69 205 ILE A O 1
ATOM 1578 N N . ILE A 1 206 ? -21.160 -1.021 -7.897 1.00 96.69 206 ILE A N 1
ATOM 1579 C CA . ILE A 1 206 ? -22.629 -0.931 -7.890 1.00 96.69 206 ILE A CA 1
ATOM 1580 C C . ILE A 1 206 ? -23.149 0.234 -7.033 1.00 96.69 206 ILE A C 1
ATOM 1582 O O . ILE A 1 206 ? -24.338 0.556 -7.068 1.00 96.69 206 ILE A O 1
ATOM 1586 N N . GLY A 1 207 ? -22.266 0.873 -6.259 1.00 93.44 207 GLY A N 1
ATOM 1587 C CA . GLY A 1 207 ? -22.566 2.090 -5.506 1.00 93.44 207 GLY A CA 1
ATOM 1588 C C . GLY A 1 207 ? -22.807 3.295 -6.418 1.00 93.44 207 GLY A C 1
ATOM 1589 O O . GLY A 1 207 ? -22.349 3.344 -7.561 1.00 93.44 207 GLY A O 1
ATOM 1590 N N . LYS A 1 208 ? -23.519 4.307 -5.914 1.00 92.12 208 LYS A N 1
ATOM 1591 C CA . LYS A 1 208 ? -23.809 5.526 -6.675 1.00 92.12 208 LYS A CA 1
ATOM 1592 C C . LYS A 1 208 ? -22.740 6.579 -6.408 1.00 92.12 208 LYS A C 1
ATOM 1594 O O . LYS A 1 208 ? -22.246 6.744 -5.293 1.00 92.12 208 LYS A O 1
ATOM 1599 N N . LYS A 1 209 ? -22.407 7.360 -7.438 1.00 91.62 209 LYS A N 1
ATOM 1600 C CA . LYS A 1 209 ? -21.544 8.537 -7.278 1.00 91.62 209 LYS A CA 1
ATOM 1601 C C . LYS A 1 209 ? -22.134 9.456 -6.199 1.00 91.62 209 LYS A C 1
ATOM 1603 O O . LYS A 1 209 ? -23.290 9.852 -6.304 1.00 91.62 209 LYS A O 1
ATOM 1608 N N . GLY A 1 210 ? -21.318 9.813 -5.209 1.00 89.38 210 GLY A N 1
ATOM 1609 C CA . GLY A 1 210 ? -21.735 10.654 -4.082 1.00 89.38 210 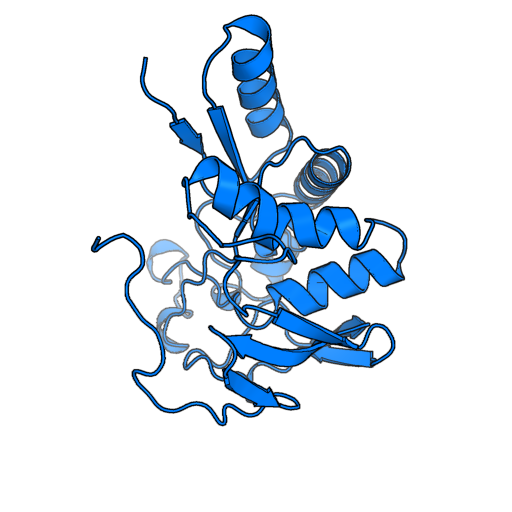GLY A CA 1
ATOM 1610 C C . GLY A 1 210 ? -22.278 9.893 -2.868 1.00 89.38 210 GLY A C 1
ATOM 1611 O O . GLY A 1 210 ? -22.693 10.542 -1.920 1.00 89.38 210 GLY A O 1
ATOM 1612 N N . ASP A 1 211 ? -22.258 8.552 -2.856 1.00 87.06 211 ASP A N 1
ATOM 1613 C CA . ASP A 1 211 ? -22.623 7.771 -1.659 1.00 87.06 211 ASP A CA 1
ATOM 1614 C C . ASP A 1 211 ? -21.617 7.917 -0.499 1.00 87.06 211 ASP A C 1
ATOM 1616 O O . ASP A 1 211 ? -21.958 7.608 0.643 1.00 87.06 211 ASP A O 1
ATOM 1620 N N . GLY A 1 212 ? -20.389 8.367 -0.778 1.00 91.00 212 GLY A N 1
ATOM 1621 C CA . GLY A 1 212 ? -19.385 8.676 0.242 1.00 91.00 212 GLY A CA 1
ATOM 1622 C C . GLY A 1 212 ? -19.596 10.053 0.878 1.00 91.00 212 GLY A C 1
ATOM 1623 O O . GLY A 1 212 ? -20.157 10.955 0.261 1.00 91.00 212 GLY A O 1
ATOM 1624 N N . SER A 1 213 ? -19.090 10.227 2.097 1.00 90.69 213 SER A N 1
ATOM 1625 C CA . SER A 1 213 ? -19.150 11.484 2.849 1.00 90.69 213 SER A CA 1
ATOM 1626 C C . SER A 1 213 ? -17.760 11.949 3.279 1.00 90.69 213 SER A C 1
ATOM 1628 O O . SER A 1 213 ? -16.845 11.142 3.450 1.00 90.69 213 SER A O 1
ATOM 1630 N N . ILE A 1 214 ? -17.605 13.257 3.489 1.00 91.88 214 ILE A N 1
ATOM 1631 C CA . ILE A 1 214 ? -16.411 13.821 4.126 1.00 91.88 214 ILE A CA 1
ATOM 1632 C C . ILE A 1 214 ? -16.425 13.420 5.605 1.00 91.88 214 ILE A C 1
ATOM 1634 O O . ILE A 1 214 ? -17.455 13.505 6.272 1.00 91.88 214 ILE A O 1
ATOM 1638 N N . ILE A 1 215 ? -15.284 12.961 6.115 1.00 88.69 215 ILE A N 1
ATOM 1639 C CA . ILE A 1 215 ? -15.101 12.613 7.527 1.00 88.69 215 ILE A CA 1
ATOM 1640 C C . ILE A 1 215 ? -14.452 13.815 8.217 1.00 88.69 215 ILE A C 1
ATOM 1642 O O . ILE A 1 215 ? -13.404 14.274 7.771 1.00 88.69 215 ILE A O 1
ATOM 1646 N N . GLY A 1 216 ? -15.052 14.309 9.303 1.00 72.75 216 GLY A N 1
ATOM 1647 C CA . GLY A 1 216 ? -14.499 15.410 10.107 1.00 72.75 216 GLY A CA 1
ATOM 1648 C C . GLY A 1 216 ? -15.355 16.678 10.174 1.00 72.75 216 GLY A C 1
ATOM 1649 O O . GLY A 1 216 ? -15.040 17.555 10.970 1.00 72.75 216 GLY A O 1
ATOM 1650 N N . GLU A 1 217 ? -16.449 16.767 9.414 1.00 52.94 217 GLU A N 1
ATOM 1651 C CA . GLU A 1 217 ? -17.496 17.771 9.643 1.00 52.94 217 GLU A CA 1
ATOM 1652 C C . GLU A 1 217 ? -18.524 17.226 10.647 1.00 52.94 217 GLU A C 1
ATOM 1654 O O . GLU A 1 217 ? -19.536 16.663 10.242 1.00 52.94 217 GLU A O 1
ATOM 1659 N N . LEU A 1 218 ? -18.226 17.347 11.947 1.00 40.50 218 LEU A N 1
ATOM 1660 C CA . LEU A 1 218 ? -19.178 17.346 13.074 1.00 40.50 218 LEU A CA 1
ATOM 1661 C C . LEU A 1 218 ? -18.566 18.098 14.265 1.00 40.50 218 LEU A C 1
ATOM 1663 O O . LEU A 1 218 ? -17.517 17.635 14.775 1.00 40.50 218 LEU A O 1
#